Protein AF-A0A9D6V3T2-F1 (afdb_monomer_lite)

Structure (mmCIF, N/CA/C/O backbone):
data_AF-A0A9D6V3T2-F1
#
_entry.id   AF-A0A9D6V3T2-F1
#
loop_
_atom_site.group_PDB
_atom_site.id
_atom_site.type_symbol
_atom_site.label_atom_id
_atom_site.label_alt_id
_atom_site.label_comp_id
_atom_site.label_asym_id
_atom_site.label_entity_id
_atom_site.label_seq_id
_atom_site.pdbx_PDB_ins_code
_atom_site.Cartn_x
_atom_site.Cartn_y
_atom_site.Cartn_z
_atom_site.occupancy
_atom_site.B_iso_or_equiv
_atom_site.auth_seq_id
_atom_site.auth_comp_id
_atom_site.auth_asym_id
_atom_site.auth_atom_id
_atom_site.pdbx_PDB_model_num
ATOM 1 N N . MET A 1 1 ? 24.195 -4.027 -10.395 1.00 75.00 1 MET A N 1
ATOM 2 C CA . MET A 1 1 ? 23.141 -4.917 -9.856 1.00 75.00 1 MET A CA 1
ATOM 3 C C . MET A 1 1 ? 21.933 -4.788 -10.759 1.00 75.00 1 MET A C 1
ATOM 5 O O . MET A 1 1 ? 21.726 -3.697 -11.276 1.00 75.00 1 MET A O 1
ATOM 9 N N . ALA A 1 2 ? 21.197 -5.872 -10.994 1.00 89.25 2 ALA A N 1
ATOM 10 C CA . ALA A 1 2 ? 19.957 -5.789 -11.755 1.00 89.25 2 ALA A CA 1
ATOM 11 C C . ALA A 1 2 ? 18.861 -5.125 -10.904 1.00 89.25 2 ALA A C 1
ATOM 13 O O . ALA A 1 2 ? 18.826 -5.289 -9.680 1.00 89.25 2 ALA A O 1
ATOM 14 N N . GLN A 1 3 ? 18.005 -4.341 -11.542 1.00 92.44 3 GLN A N 1
ATOM 15 C CA . GLN A 1 3 ? 16.924 -3.594 -10.905 1.00 92.44 3 GLN A CA 1
ATOM 16 C C . GLN A 1 3 ? 15.672 -3.700 -11.761 1.00 92.44 3 GLN A C 1
ATOM 18 O O . GLN A 1 3 ? 15.767 -3.901 -12.966 1.00 92.44 3 GLN A O 1
ATOM 23 N N . ILE A 1 4 ? 14.513 -3.551 -11.137 1.00 94.62 4 ILE A N 1
ATOM 24 C CA . ILE A 1 4 ? 13.225 -3.562 -11.818 1.00 94.62 4 ILE A CA 1
ATOM 25 C C . ILE A 1 4 ? 12.628 -2.163 -11.696 1.00 94.62 4 ILE A C 1
ATOM 27 O O . ILE A 1 4 ? 12.493 -1.634 -10.58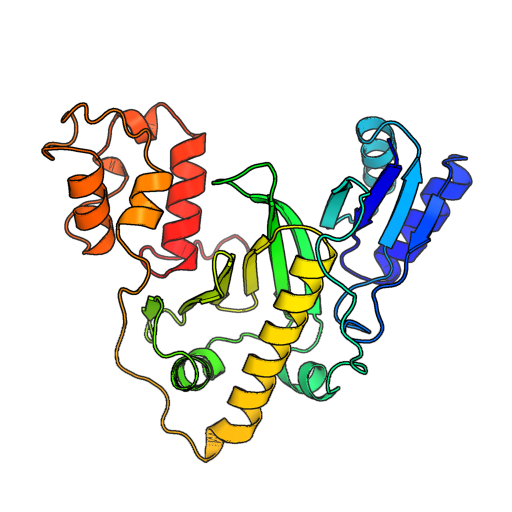9 1.00 94.62 4 ILE A O 1
ATOM 31 N N . ILE A 1 5 ? 12.285 -1.567 -12.832 1.00 95.94 5 ILE A N 1
ATOM 32 C CA . ILE A 1 5 ? 11.573 -0.294 -12.912 1.00 95.94 5 ILE A CA 1
ATOM 33 C C . ILE A 1 5 ? 10.083 -0.595 -13.003 1.00 95.94 5 ILE A C 1
ATOM 35 O O . ILE A 1 5 ? 9.650 -1.317 -13.901 1.00 95.94 5 ILE A O 1
ATOM 39 N N . ILE A 1 6 ? 9.321 -0.042 -12.064 1.00 96.81 6 ILE A N 1
ATOM 40 C CA . ILE A 1 6 ? 7.870 -0.183 -11.980 1.00 96.81 6 ILE A CA 1
ATOM 41 C C . ILE A 1 6 ? 7.229 1.086 -12.534 1.00 96.81 6 ILE A C 1
ATOM 43 O O . ILE A 1 6 ? 7.576 2.195 -12.115 1.00 96.81 6 ILE A O 1
ATOM 47 N N . PHE A 1 7 ? 6.284 0.912 -13.449 1.00 97.31 7 PHE A N 1
ATOM 48 C CA . PHE A 1 7 ? 5.564 1.993 -14.116 1.00 97.31 7 PHE A CA 1
ATOM 49 C C . PHE A 1 7 ? 4.116 2.065 -13.621 1.00 97.31 7 PHE A C 1
ATOM 51 O O . PHE A 1 7 ? 3.560 1.034 -13.228 1.00 97.31 7 PHE A O 1
ATOM 58 N N . PRO A 1 8 ? 3.495 3.257 -13.633 1.00 96.31 8 PRO A N 1
ATOM 59 C CA . PRO A 1 8 ? 2.103 3.394 -13.222 1.00 96.31 8 PRO A CA 1
ATOM 60 C C . PRO A 1 8 ? 1.163 2.721 -14.228 1.00 96.31 8 PRO A C 1
ATOM 62 O O . PRO A 1 8 ? 0.229 2.031 -13.838 1.00 96.31 8 PRO A O 1
ATOM 65 N N . ASP A 1 9 ? 1.441 2.854 -15.521 1.00 95.75 9 ASP A N 1
ATOM 66 C CA . ASP A 1 9 ? 0.589 2.349 -16.590 1.00 95.75 9 ASP A CA 1
ATOM 67 C C . ASP A 1 9 ? 1.414 1.854 -17.790 1.00 95.75 9 ASP A C 1
ATOM 69 O O . ASP A 1 9 ? 2.641 1.995 -17.847 1.00 95.75 9 ASP A O 1
ATOM 73 N N . GLN A 1 10 ? 0.723 1.248 -18.759 1.00 95.56 10 GLN A N 1
ATOM 74 C CA . GLN A 1 10 ? 1.368 0.677 -19.937 1.00 95.56 10 GLN A CA 1
ATOM 75 C C . GLN A 1 10 ? 1.973 1.749 -20.855 1.00 95.56 10 GLN A C 1
ATOM 77 O O . GLN A 1 10 ? 2.964 1.473 -21.522 1.00 95.56 10 GLN A O 1
ATOM 82 N N . ALA A 1 11 ? 1.418 2.965 -20.897 1.00 96.56 11 ALA A N 1
ATOM 83 C CA . ALA A 1 11 ? 1.952 4.040 -21.733 1.00 96.56 11 ALA A CA 1
ATOM 84 C C . ALA A 1 11 ? 3.298 4.545 -21.187 1.00 96.56 11 ALA A C 1
ATOM 86 O O . ALA A 1 11 ? 4.251 4.721 -21.949 1.00 96.56 11 ALA A O 1
ATOM 87 N N . ALA A 1 12 ? 3.404 4.698 -19.866 1.00 97.19 12 ALA A N 1
ATOM 88 C CA . ALA A 1 12 ? 4.642 5.027 -19.176 1.00 97.19 12 ALA A CA 1
ATOM 89 C C . ALA A 1 12 ? 5.702 3.930 -19.354 1.00 97.19 12 ALA A C 1
ATOM 91 O O . ALA A 1 12 ? 6.861 4.251 -19.615 1.00 97.19 12 ALA A O 1
ATOM 92 N N . PHE A 1 13 ? 5.308 2.652 -19.289 1.00 97.69 13 PHE A N 1
ATOM 93 C CA . PHE A 1 13 ? 6.191 1.528 -19.613 1.00 97.69 13 PHE A CA 1
ATOM 94 C C . PHE A 1 13 ? 6.743 1.615 -21.044 1.00 97.69 13 PHE A C 1
ATOM 96 O O . PHE A 1 13 ? 7.958 1.547 -21.220 1.00 97.69 13 PHE A O 1
ATOM 103 N N . GLN A 1 14 ? 5.881 1.794 -22.054 1.00 97.94 14 GLN A N 1
ATOM 104 C CA . GLN A 1 14 ? 6.313 1.845 -23.458 1.00 97.94 14 GLN A CA 1
ATOM 105 C C . GLN A 1 14 ? 7.285 3.005 -23.696 1.00 97.94 14 GLN A C 1
ATOM 107 O O . GLN A 1 14 ? 8.376 2.803 -24.227 1.00 97.94 14 GLN A O 1
ATOM 112 N N . SER A 1 15 ? 6.932 4.198 -23.208 1.00 97.81 15 SER A N 1
ATOM 113 C CA . SER A 1 15 ? 7.796 5.381 -23.276 1.00 97.81 15 SER A CA 1
ATOM 114 C C . SER A 1 15 ? 9.136 5.151 -22.564 1.00 97.81 15 SER A C 1
ATOM 116 O O . SER A 1 15 ? 10.202 5.460 -23.098 1.00 97.81 15 SER A O 1
ATOM 118 N N . GLY A 1 16 ? 9.110 4.524 -21.384 1.00 97.25 16 GLY A N 1
ATOM 119 C CA . GLY A 1 16 ? 10.316 4.166 -20.644 1.00 97.25 16 GLY A CA 1
ATOM 120 C C . GLY A 1 16 ? 11.216 3.189 -21.396 1.00 97.25 16 GLY A C 1
ATOM 121 O O . GLY A 1 16 ? 12.428 3.397 -21.448 1.00 97.25 16 GLY A O 1
ATOM 122 N N . LEU A 1 17 ? 10.643 2.154 -22.011 1.00 97.38 17 LEU A N 1
ATOM 123 C CA . LEU A 1 17 ? 11.395 1.178 -22.795 1.00 97.38 17 LEU A CA 1
ATOM 124 C C . LEU A 1 17 ? 12.075 1.837 -24.000 1.00 97.38 17 LEU A C 1
ATOM 126 O O . LEU A 1 17 ? 13.272 1.636 -24.206 1.00 97.38 17 LEU A O 1
ATOM 130 N N . GLU A 1 18 ? 11.348 2.666 -24.751 1.00 97.50 18 GLU A N 1
ATOM 131 C CA . GLU A 1 18 ? 11.893 3.408 -25.893 1.00 97.50 18 GLU A CA 1
ATOM 132 C C . GLU A 1 18 ? 13.073 4.302 -25.485 1.00 97.50 18 GLU A C 1
ATOM 134 O O . GLU A 1 18 ? 14.139 4.248 -26.109 1.00 97.50 18 GLU A O 1
ATOM 139 N N . VAL A 1 19 ? 12.919 5.070 -24.401 1.00 97.12 19 VAL A N 1
ATOM 140 C CA . VAL A 1 19 ? 13.969 5.956 -23.873 1.00 97.12 19 VAL A CA 1
ATOM 141 C C . VAL A 1 19 ? 15.211 5.164 -23.454 1.00 97.12 19 VAL A C 1
ATOM 143 O O . VAL A 1 19 ? 16.334 5.547 -23.793 1.00 97.12 19 VAL A O 1
ATOM 146 N N . LEU A 1 20 ? 15.040 4.043 -22.748 1.00 94.94 20 LEU A N 1
ATOM 147 C CA . LEU A 1 20 ? 16.162 3.226 -22.277 1.00 94.94 20 LEU A CA 1
ATOM 148 C C . LEU A 1 20 ? 16.917 2.561 -23.431 1.00 94.94 20 LEU A C 1
ATOM 150 O O . LEU A 1 20 ? 18.151 2.574 -23.441 1.00 94.94 20 LEU A O 1
ATOM 154 N N . LEU A 1 21 ? 16.197 2.041 -24.428 1.00 94.00 21 LEU A N 1
ATOM 155 C CA . LEU A 1 21 ? 16.802 1.453 -25.622 1.00 94.00 21 LEU A CA 1
ATOM 156 C C . LEU A 1 21 ? 17.557 2.507 -26.446 1.00 94.00 21 LEU A C 1
ATOM 158 O O . LEU A 1 21 ? 18.686 2.254 -26.875 1.00 94.00 21 LEU A O 1
ATOM 162 N N . ALA A 1 22 ? 16.996 3.711 -26.607 1.00 94.81 22 ALA A N 1
ATOM 163 C CA . ALA A 1 22 ? 17.669 4.827 -27.278 1.00 94.81 22 ALA A CA 1
ATOM 164 C C . ALA A 1 22 ? 18.951 5.263 -26.542 1.00 94.81 22 ALA A C 1
ATOM 166 O O . ALA A 1 22 ? 19.969 5.558 -27.174 1.00 94.81 22 ALA A O 1
ATOM 167 N N . ALA A 1 23 ? 18.931 5.226 -25.207 1.00 92.00 23 ALA A N 1
ATOM 168 C CA . ALA A 1 23 ? 20.090 5.474 -24.351 1.00 92.00 23 ALA A CA 1
ATOM 169 C C . ALA A 1 23 ? 21.083 4.293 -24.287 1.00 92.00 23 ALA A C 1
ATOM 171 O O . ALA A 1 23 ? 22.094 4.384 -23.588 1.00 92.00 23 ALA A O 1
ATOM 172 N N . LYS A 1 24 ? 20.831 3.198 -25.023 1.00 92.00 24 LYS A N 1
ATOM 173 C CA . LYS A 1 24 ? 21.638 1.965 -25.035 1.00 92.00 24 LYS A CA 1
ATOM 174 C C . LYS A 1 24 ? 21.778 1.315 -23.652 1.00 92.00 24 LYS A C 1
ATOM 176 O O . LYS A 1 24 ? 22.787 0.669 -23.365 1.00 92.00 24 LYS A O 1
ATOM 181 N N . VAL A 1 25 ? 20.774 1.485 -22.792 1.00 91.06 25 VAL A N 1
ATOM 182 C CA . VAL A 1 25 ? 20.670 0.769 -21.518 1.00 91.06 25 VAL A CA 1
ATOM 183 C C . VAL A 1 25 ? 20.176 -0.649 -21.803 1.00 91.06 25 VAL A C 1
ATOM 185 O O . VAL A 1 25 ? 19.235 -0.839 -22.569 1.00 91.06 25 VAL A O 1
ATOM 188 N N . SER A 1 26 ? 20.798 -1.652 -21.178 1.00 91.19 26 SER A N 1
ATOM 189 C CA . SER A 1 26 ? 20.293 -3.028 -21.221 1.00 91.19 26 SER A CA 1
ATOM 190 C C . SER A 1 26 ? 18.969 -3.089 -20.464 1.00 91.19 26 SER A C 1
ATOM 192 O O . SER A 1 26 ? 18.965 -2.952 -19.238 1.00 91.19 26 SER A O 1
ATOM 194 N N . ALA A 1 27 ? 17.873 -3.242 -21.203 1.00 93.69 27 ALA A N 1
ATOM 195 C CA . ALA A 1 27 ? 16.504 -3.165 -20.716 1.00 93.69 27 ALA A CA 1
ATOM 196 C C . ALA A 1 27 ? 15.679 -4.318 -21.300 1.00 93.69 27 ALA A C 1
ATOM 198 O O . ALA A 1 27 ? 15.580 -4.458 -22.518 1.00 93.69 27 ALA A O 1
ATOM 199 N N . GLU A 1 28 ? 15.085 -5.128 -20.429 1.00 95.12 28 GLU A N 1
ATOM 200 C CA . GLU A 1 28 ? 14.254 -6.275 -20.797 1.00 95.12 28 GLU A CA 1
ATOM 201 C C . GLU A 1 28 ? 12.865 -6.124 -20.162 1.00 95.12 28 GLU A C 1
ATOM 203 O O . GLU A 1 28 ? 12.778 -5.879 -18.954 1.00 95.12 28 GLU A O 1
ATOM 208 N N . PRO A 1 29 ? 11.770 -6.241 -20.932 1.00 96.50 29 PRO A N 1
ATOM 209 C CA . PRO A 1 29 ? 10.429 -6.273 -20.362 1.00 96.50 29 PRO A CA 1
ATOM 210 C C . PRO A 1 29 ? 10.264 -7.427 -19.365 1.00 96.50 29 PRO A C 1
ATOM 212 O O . PRO A 1 29 ? 10.708 -8.547 -19.610 1.00 96.50 29 PRO A O 1
ATOM 215 N N . LEU A 1 30 ? 9.600 -7.143 -18.250 1.00 94.19 30 LEU A N 1
ATOM 216 C CA . LEU A 1 30 ? 9.224 -8.098 -17.216 1.00 94.19 30 LEU A CA 1
ATOM 217 C C . LEU A 1 30 ? 7.720 -7.977 -16.981 1.00 94.19 30 LEU A C 1
ATOM 219 O O . LEU A 1 30 ? 7.260 -7.054 -16.302 1.00 94.19 30 LEU A O 1
ATOM 223 N N . ASP A 1 31 ? 6.958 -8.896 -17.561 1.00 93.25 31 ASP A N 1
ATOM 224 C CA . ASP A 1 31 ? 5.510 -8.917 -17.391 1.00 93.25 31 ASP A CA 1
ATOM 225 C C . ASP A 1 31 ? 5.123 -9.337 -15.965 1.00 93.25 31 ASP A C 1
ATOM 227 O O . ASP A 1 31 ? 5.798 -10.175 -15.353 1.00 93.25 31 ASP A O 1
ATOM 231 N N . PRO A 1 32 ? 4.046 -8.757 -15.402 1.00 92.38 32 PRO A N 1
ATOM 232 C CA . PRO A 1 32 ? 3.492 -9.260 -14.158 1.00 92.38 32 PRO A CA 1
ATOM 233 C C . PRO A 1 32 ? 2.973 -10.695 -14.363 1.00 92.38 32 PRO A C 1
ATOM 235 O O . PRO A 1 32 ? 2.497 -11.023 -15.450 1.00 92.38 32 PRO A O 1
ATOM 238 N N . PRO A 1 33 ? 2.995 -11.543 -13.322 1.00 92.69 33 PRO A N 1
ATOM 239 C CA . PRO A 1 33 ? 2.362 -12.855 -13.372 1.00 92.69 33 PRO A CA 1
ATOM 240 C C . PRO A 1 33 ? 0.876 -12.769 -13.748 1.00 92.69 33 PRO A C 1
ATOM 242 O O . PRO A 1 33 ? 0.211 -11.784 -13.414 1.00 92.69 33 PRO A O 1
ATOM 245 N N . ASP A 1 34 ? 0.335 -13.833 -14.347 1.00 92.81 34 ASP A N 1
ATOM 246 C CA . ASP A 1 34 ? -1.048 -13.889 -14.849 1.00 92.81 34 ASP A CA 1
ATOM 247 C C . ASP A 1 34 ? -2.092 -13.447 -13.814 1.00 92.81 34 ASP A C 1
ATOM 249 O O . ASP A 1 34 ? -3.003 -12.685 -14.143 1.00 92.81 34 ASP A O 1
ATOM 253 N N . PHE A 1 35 ? -1.928 -13.828 -12.542 1.00 94.19 35 PHE A N 1
ATOM 254 C CA . PHE A 1 35 ? -2.846 -13.448 -11.461 1.00 94.19 35 PHE A CA 1
ATOM 255 C C . PHE A 1 35 ? -2.900 -11.937 -11.168 1.00 94.19 35 PHE A C 1
ATOM 257 O O . PHE A 1 35 ? -3.808 -11.465 -10.480 1.00 94.19 35 PHE A O 1
ATOM 264 N N . CYS A 1 36 ? -1.949 -11.166 -11.696 1.00 92.94 36 CYS A N 1
ATOM 265 C CA . CYS A 1 36 ? -1.877 -9.711 -11.602 1.00 92.94 36 CYS A CA 1
ATOM 266 C C . CYS A 1 36 ? -2.144 -8.997 -12.928 1.00 92.94 36 CYS A C 1
ATOM 268 O O . CYS A 1 36 ? -1.997 -7.771 -12.993 1.00 92.94 36 CYS A O 1
ATOM 270 N N . LEU A 1 37 ? -2.562 -9.717 -13.971 1.00 91.12 37 LEU A N 1
ATOM 271 C CA . LEU A 1 37 ? -2.787 -9.132 -15.286 1.00 91.12 37 LEU A CA 1
ATOM 272 C C . LEU A 1 37 ? -3.797 -7.972 -15.220 1.00 91.12 37 LEU A C 1
ATOM 274 O O . LEU A 1 37 ? -4.955 -8.124 -14.821 1.00 91.12 37 LEU A O 1
ATOM 278 N N . GLY A 1 38 ? -3.340 -6.786 -15.627 1.00 91.56 38 GLY A N 1
ATOM 279 C CA . GLY A 1 38 ? -4.115 -5.545 -15.604 1.00 91.56 38 GLY A CA 1
ATOM 280 C C . GLY A 1 38 ? -4.139 -4.798 -14.265 1.00 91.56 38 GLY A C 1
ATOM 281 O O . GLY A 1 38 ? -4.688 -3.704 -14.233 1.00 91.56 38 GLY A O 1
ATOM 282 N N . LEU A 1 39 ? -3.555 -5.342 -13.189 1.00 94.56 39 LEU A N 1
ATOM 283 C CA . LEU A 1 39 ? -3.369 -4.633 -11.907 1.00 94.56 39 LEU A CA 1
ATOM 284 C C . LEU A 1 39 ? -2.016 -3.919 -11.823 1.00 94.56 39 LEU A C 1
ATOM 286 O O . LEU A 1 39 ? -1.843 -3.002 -11.025 1.00 94.56 39 LEU A O 1
ATOM 290 N N . SER A 1 40 ? -1.055 -4.367 -12.627 1.00 94.75 40 SER A N 1
ATOM 291 C CA . SER A 1 40 ? 0.279 -3.792 -12.758 1.00 94.75 40 SER A CA 1
ATOM 292 C C . SER A 1 40 ? 0.615 -3.678 -14.238 1.00 94.75 40 SER A C 1
ATOM 294 O O . SER A 1 40 ? 0.290 -4.579 -15.012 1.00 94.75 40 SER A O 1
ATOM 296 N N . ALA A 1 41 ? 1.285 -2.595 -14.622 1.00 95.81 41 ALA A N 1
ATOM 297 C CA . ALA A 1 41 ? 1.904 -2.492 -15.937 1.00 95.81 41 ALA A CA 1
ATOM 298 C C . ALA A 1 41 ? 3.102 -3.448 -16.050 1.00 95.81 41 ALA A C 1
ATOM 300 O O . ALA A 1 41 ? 3.657 -3.891 -15.031 1.00 95.81 41 ALA A O 1
ATOM 301 N N . THR A 1 42 ? 3.520 -3.726 -17.287 1.00 96.62 42 THR A N 1
ATOM 302 C CA . THR A 1 42 ? 4.807 -4.378 -17.552 1.00 96.62 42 THR A CA 1
ATOM 303 C C . THR A 1 42 ? 5.931 -3.550 -16.925 1.00 96.62 42 THR A C 1
ATOM 305 O O . THR A 1 42 ? 5.955 -2.320 -16.994 1.00 96.62 42 THR A O 1
ATOM 308 N N . SER A 1 43 ? 6.854 -4.234 -16.260 1.00 96.31 43 SER A N 1
ATOM 309 C CA . SER A 1 43 ? 8.037 -3.630 -15.649 1.00 96.31 43 SER A CA 1
ATOM 310 C C . SER A 1 43 ? 9.242 -3.763 -16.579 1.00 96.31 43 SER A C 1
ATOM 312 O O . SER A 1 43 ? 9.183 -4.466 -17.584 1.00 96.31 43 SER A O 1
ATOM 314 N N . ILE A 1 44 ? 10.356 -3.103 -16.261 1.00 96.69 44 ILE A N 1
ATOM 315 C CA . ILE A 1 44 ? 11.601 -3.263 -17.030 1.00 96.69 44 ILE A CA 1
ATOM 316 C C . ILE A 1 44 ? 12.719 -3.715 -16.102 1.00 96.69 44 ILE A C 1
ATOM 318 O O . ILE A 1 44 ? 13.055 -3.020 -15.141 1.00 96.69 44 ILE A O 1
ATOM 322 N N . LEU A 1 45 ? 13.318 -4.860 -16.414 1.00 95.19 45 LEU A N 1
ATOM 323 C CA . LEU A 1 45 ? 14.573 -5.308 -15.837 1.00 95.19 45 LEU A CA 1
ATOM 324 C C . LEU A 1 45 ? 15.723 -4.542 -16.496 1.00 95.19 45 LEU A C 1
ATOM 326 O O . LEU A 1 45 ? 15.900 -4.587 -17.710 1.00 95.19 45 LEU A O 1
ATOM 330 N N . VAL A 1 46 ? 16.521 -3.850 -15.690 1.00 93.88 46 VAL A N 1
ATOM 331 C CA . VAL A 1 46 ? 17.687 -3.092 -16.147 1.00 93.88 46 VAL A CA 1
ATOM 332 C C . VAL A 1 46 ? 18.950 -3.513 -15.413 1.00 93.88 46 VAL A C 1
ATOM 334 O O . VAL A 1 46 ? 18.927 -3.830 -14.221 1.00 93.88 46 VAL A O 1
ATOM 337 N N . THR A 1 47 ? 20.088 -3.452 -16.102 1.00 87.69 47 THR A N 1
ATOM 338 C CA . THR A 1 47 ? 21.413 -3.591 -15.481 1.00 87.69 47 THR A CA 1
ATOM 339 C C . THR A 1 47 ? 22.188 -2.284 -15.602 1.00 87.69 47 THR A C 1
ATOM 341 O O . THR A 1 47 ? 22.462 -1.829 -16.709 1.00 87.69 47 THR A O 1
ATOM 344 N N . GLY A 1 48 ? 22.571 -1.683 -14.474 1.00 79.31 48 GLY A N 1
ATOM 345 C CA . GLY A 1 48 ? 23.310 -0.418 -14.466 1.00 79.31 48 GLY A CA 1
ATOM 346 C C . GLY A 1 48 ? 23.255 0.293 -13.114 1.00 79.31 48 GLY A C 1
ATOM 347 O O . GLY A 1 48 ? 22.910 -0.315 -12.100 1.00 79.31 48 GLY A O 1
ATOM 348 N N . MET A 1 49 ? 23.620 1.577 -13.100 1.00 78.25 49 MET A N 1
ATOM 349 C CA . MET A 1 49 ? 23.489 2.457 -11.934 1.00 78.25 49 MET A CA 1
ATOM 350 C C . MET A 1 49 ? 22.091 3.093 -11.916 1.00 78.25 49 MET A C 1
ATOM 352 O O . MET A 1 49 ? 21.750 3.840 -12.832 1.00 78.25 49 MET A O 1
ATOM 356 N N . SER A 1 50 ? 21.297 2.859 -10.861 1.00 75.31 50 SER A N 1
ATOM 357 C CA . SER A 1 50 ? 19.915 3.378 -10.749 1.00 75.31 50 SER A CA 1
ATOM 358 C C . SER A 1 50 ? 19.801 4.882 -10.945 1.00 75.31 50 SER A C 1
ATOM 360 O O . SER A 1 50 ? 18.819 5.352 -11.509 1.00 75.31 50 SER A O 1
ATOM 362 N N . THR A 1 51 ? 20.778 5.646 -10.454 1.00 81.06 51 THR A N 1
ATOM 363 C CA . THR A 1 51 ? 20.719 7.111 -10.467 1.00 81.06 51 THR A CA 1
ATOM 364 C C . THR A 1 51 ? 20.730 7.665 -11.890 1.00 81.06 51 THR A C 1
ATOM 366 O O . THR A 1 51 ? 19.991 8.600 -12.184 1.00 81.06 51 THR A O 1
ATOM 369 N N . ASP A 1 52 ? 21.526 7.073 -12.781 1.00 85.56 52 ASP A N 1
ATOM 370 C CA . ASP A 1 52 ? 21.646 7.525 -14.171 1.00 85.56 52 ASP A CA 1
ATOM 371 C C . ASP A 1 52 ? 20.420 7.113 -14.988 1.00 85.56 52 ASP A C 1
ATOM 373 O O . ASP A 1 52 ? 19.892 7.905 -15.768 1.00 85.56 52 ASP A O 1
ATOM 377 N N . ILE A 1 53 ? 19.917 5.902 -14.742 1.00 87.75 53 ILE A N 1
ATOM 378 C CA . ILE A 1 53 ? 18.685 5.383 -15.347 1.00 87.75 53 ILE A CA 1
ATOM 379 C C . ILE A 1 53 ? 17.494 6.267 -14.964 1.00 87.75 53 ILE A C 1
ATOM 381 O O . ILE A 1 53 ? 16.756 6.718 -15.837 1.00 87.75 53 ILE A O 1
ATOM 385 N N . PHE A 1 54 ? 17.340 6.576 -13.674 1.00 86.88 54 PHE A N 1
ATOM 386 C CA . PHE A 1 54 ? 16.250 7.424 -13.196 1.00 86.88 54 PHE A CA 1
ATOM 387 C C . PHE A 1 54 ? 16.323 8.833 -13.789 1.00 86.88 54 PHE A C 1
ATOM 389 O O . PHE A 1 54 ? 15.328 9.316 -14.317 1.00 86.88 54 PHE A O 1
ATOM 396 N N . ARG A 1 55 ? 17.507 9.464 -13.782 1.00 89.62 55 ARG A N 1
ATOM 397 C CA . ARG A 1 55 ? 17.702 10.790 -14.394 1.00 89.62 55 ARG A CA 1
ATOM 398 C C . ARG A 1 55 ? 17.382 10.798 -15.885 1.00 89.62 55 ARG A C 1
ATOM 400 O O . ARG A 1 55 ? 16.857 11.788 -16.378 1.00 89.62 55 ARG A O 1
ATOM 407 N N . THR A 1 56 ? 17.704 9.714 -16.588 1.00 92.31 56 THR A N 1
ATOM 408 C CA . THR A 1 56 ? 17.415 9.574 -18.020 1.00 92.31 56 THR A CA 1
ATOM 409 C C . THR A 1 56 ? 15.911 9.501 -18.270 1.00 92.31 56 THR A C 1
ATOM 411 O O . THR A 1 56 ? 15.408 10.190 -19.148 1.00 92.31 56 THR A O 1
ATOM 414 N N . LEU A 1 57 ? 15.179 8.712 -17.483 1.00 94.31 57 LEU A N 1
ATOM 415 C CA . LEU A 1 57 ? 13.720 8.624 -17.589 1.00 94.31 57 LEU A CA 1
ATOM 416 C C . LEU A 1 57 ? 13.045 9.952 -17.214 1.00 94.31 57 LEU A C 1
ATOM 418 O O . LEU A 1 57 ? 12.192 10.447 -17.950 1.00 94.31 57 LEU A O 1
ATOM 422 N N . GLU A 1 58 ? 13.482 10.566 -16.115 1.00 92.75 58 GLU A N 1
ATOM 423 C CA . GLU A 1 58 ? 12.956 11.839 -15.620 1.00 92.75 58 GLU A CA 1
ATOM 424 C C . GLU A 1 58 ? 13.178 12.984 -16.621 1.00 92.75 58 GLU A C 1
ATOM 426 O O . GLU A 1 58 ? 12.254 13.755 -16.882 1.00 92.75 58 GLU A O 1
ATOM 431 N N . SER A 1 59 ? 14.355 13.071 -17.255 1.00 94.31 59 SER A N 1
ATOM 432 C CA . SER A 1 59 ? 14.644 14.119 -18.246 1.00 94.31 59 SER A CA 1
ATOM 433 C C . SER A 1 59 ? 13.803 14.015 -19.522 1.00 94.31 59 SER A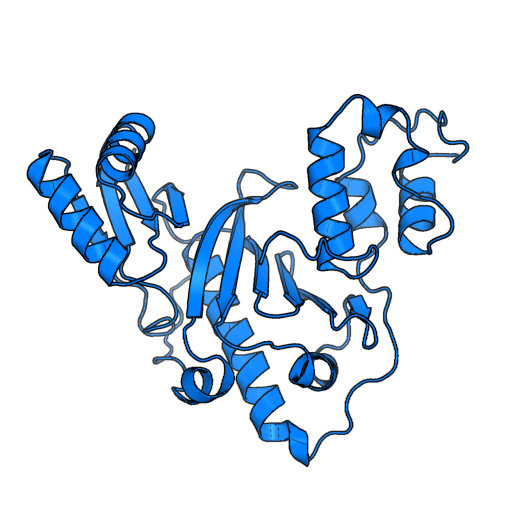 C 1
ATOM 435 O O . SER A 1 59 ? 13.673 15.006 -20.241 1.00 94.31 59 SER A O 1
ATOM 437 N N . HIS A 1 60 ? 13.212 12.847 -19.784 1.00 95.62 60 HIS A N 1
ATOM 438 C CA . HIS A 1 60 ? 12.294 12.601 -20.899 1.00 95.62 60 HIS A CA 1
ATOM 439 C C . HIS A 1 60 ? 10.819 12.627 -20.465 1.00 95.62 60 HIS A C 1
ATOM 441 O O . HIS A 1 60 ? 9.937 12.331 -21.268 1.00 95.62 60 HIS A O 1
ATOM 447 N N . GLY A 1 61 ? 10.532 12.989 -19.209 1.00 95.38 61 GLY A N 1
ATOM 448 C CA . GLY A 1 61 ? 9.168 13.068 -18.686 1.00 95.38 61 GLY A CA 1
ATOM 449 C C . GLY A 1 61 ? 8.493 11.709 -18.490 1.00 95.38 61 GLY A C 1
ATOM 450 O O . GLY A 1 61 ? 7.265 11.645 -18.422 1.00 95.38 61 GLY A O 1
ATOM 451 N N . VAL A 1 62 ? 9.262 10.619 -18.404 1.00 96.75 62 VAL A N 1
ATOM 452 C CA . VAL A 1 62 ? 8.704 9.286 -18.160 1.00 96.75 62 VAL A CA 1
ATOM 453 C C . VAL A 1 62 ? 8.317 9.156 -16.690 1.00 96.75 62 VAL A C 1
ATOM 455 O O . VAL A 1 62 ? 9.143 9.318 -15.791 1.00 96.75 62 VAL A O 1
ATOM 458 N N . SER A 1 63 ? 7.050 8.826 -16.442 1.00 95.25 63 SER A N 1
ATOM 459 C CA . SER A 1 63 ? 6.543 8.594 -15.089 1.00 95.25 63 SER A CA 1
ATOM 460 C C . SER A 1 63 ? 6.973 7.220 -14.576 1.00 95.25 63 SER A C 1
ATOM 462 O O . SER A 1 63 ? 6.781 6.213 -15.250 1.00 95.25 63 SER A O 1
ATOM 464 N N . VAL A 1 64 ? 7.533 7.170 -13.365 1.00 96.12 64 VAL A N 1
ATOM 465 C CA . VAL A 1 64 ? 8.027 5.939 -12.727 1.00 96.12 64 VAL A CA 1
ATOM 466 C C . VAL A 1 64 ? 7.448 5.831 -11.321 1.00 96.12 64 VAL A C 1
ATOM 468 O O . VAL A 1 64 ? 7.586 6.749 -10.512 1.00 96.12 64 VAL A O 1
ATOM 471 N N . SER A 1 65 ? 6.848 4.687 -11.003 1.00 96.56 65 SER A N 1
ATOM 472 C CA . SER A 1 65 ? 6.288 4.403 -9.676 1.00 96.56 65 SER A CA 1
ATOM 473 C C . SER A 1 65 ? 7.375 4.048 -8.666 1.00 96.56 65 SER A C 1
ATOM 475 O O . SER A 1 65 ? 7.278 4.371 -7.478 1.00 96.56 65 SER A O 1
ATOM 477 N N . GLY A 1 66 ? 8.440 3.392 -9.119 1.00 94.62 66 GLY A N 1
ATOM 478 C CA . GLY A 1 66 ? 9.615 3.140 -8.298 1.00 94.62 66 GLY A CA 1
ATOM 479 C C . GLY A 1 66 ? 10.630 2.228 -8.968 1.00 94.62 66 GLY A C 1
ATOM 480 O O . GLY A 1 66 ? 10.386 1.662 -10.030 1.00 94.62 66 GLY A O 1
ATOM 481 N N . ILE A 1 67 ? 11.782 2.093 -8.317 1.00 93.00 67 ILE A N 1
ATOM 482 C CA . ILE A 1 67 ? 12.849 1.181 -8.724 1.00 93.00 67 ILE A CA 1
ATOM 483 C C . ILE A 1 67 ? 13.121 0.257 -7.544 1.00 93.00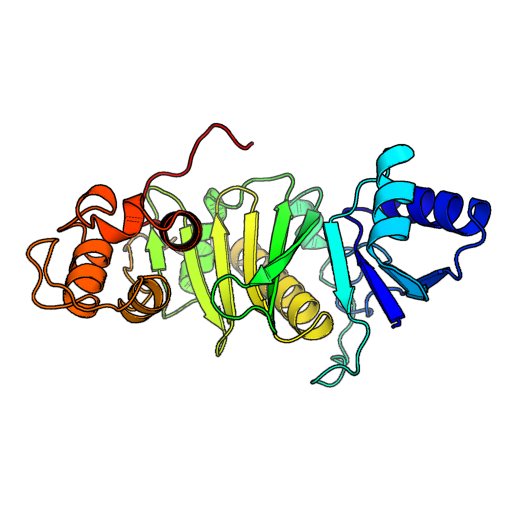 67 ILE A C 1
ATOM 485 O O . ILE A 1 67 ? 13.406 0.726 -6.439 1.00 93.00 67 ILE A O 1
ATOM 489 N N . VAL A 1 68 ? 13.034 -1.048 -7.779 1.00 92.56 68 VAL A N 1
ATOM 490 C CA . VAL A 1 68 ? 13.256 -2.076 -6.758 1.00 92.56 68 VAL A CA 1
ATOM 491 C C . VAL A 1 68 ? 14.428 -2.980 -7.146 1.00 92.56 68 VAL A C 1
ATOM 493 O O . VAL A 1 68 ? 14.709 -3.153 -8.335 1.00 92.56 68 VAL A O 1
ATOM 496 N N . PRO A 1 69 ? 15.168 -3.544 -6.175 1.00 90.19 69 PRO A N 1
ATOM 497 C CA . PRO A 1 69 ? 16.201 -4.527 -6.479 1.00 90.19 69 PRO A CA 1
ATOM 498 C C . PRO A 1 69 ? 15.592 -5.760 -7.159 1.00 90.19 69 PRO A C 1
ATOM 500 O O . PRO A 1 69 ? 14.556 -6.262 -6.725 1.00 90.19 69 PRO A O 1
ATOM 503 N N . HIS A 1 70 ? 16.258 -6.270 -8.197 1.00 88.00 70 HIS A N 1
ATOM 504 C CA . HIS A 1 70 ? 15.940 -7.585 -8.747 1.00 88.00 70 HIS A CA 1
ATOM 505 C C . HIS A 1 70 ? 16.500 -8.668 -7.816 1.00 88.00 70 HIS A C 1
ATOM 507 O O . HIS A 1 70 ? 17.667 -8.608 -7.416 1.00 88.00 70 HIS A O 1
ATOM 513 N N . GLY A 1 71 ? 15.687 -9.664 -7.479 1.00 83.06 71 GLY A N 1
ATOM 514 C CA . GLY A 1 71 ? 16.068 -10.746 -6.579 1.00 83.06 71 GLY A CA 1
ATOM 515 C C . GLY A 1 71 ? 15.146 -11.948 -6.719 1.00 83.06 71 GLY A C 1
ATOM 516 O O . GLY A 1 71 ? 14.107 -11.874 -7.369 1.00 83.06 71 GLY A O 1
ATOM 517 N N . VAL A 1 72 ? 15.544 -13.059 -6.103 1.00 83.19 72 VAL A N 1
ATOM 518 C CA . VAL A 1 72 ? 14.723 -14.273 -6.047 1.00 83.19 72 VAL A CA 1
ATOM 519 C C . VAL A 1 72 ? 13.507 -14.000 -5.168 1.00 83.19 72 VAL A C 1
ATOM 521 O O . VAL A 1 72 ? 13.658 -13.497 -4.051 1.00 83.19 72 VAL A O 1
ATOM 524 N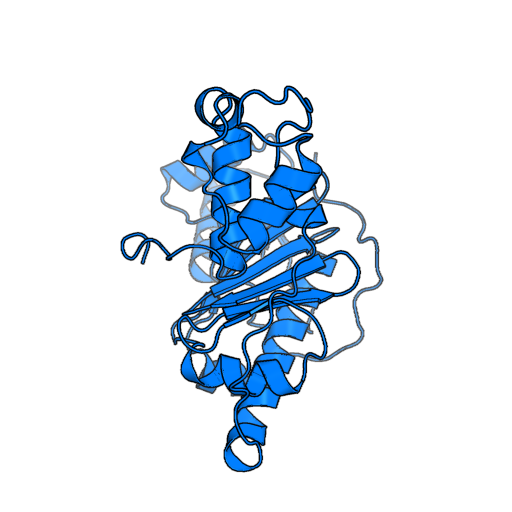 N . PHE A 1 73 ? 12.318 -14.331 -5.668 1.00 87.88 73 PHE A N 1
ATOM 525 C CA . PHE A 1 73 ? 11.098 -14.236 -4.877 1.00 87.88 73 PHE A CA 1
ATOM 526 C C . PHE A 1 73 ? 11.172 -15.165 -3.667 1.00 87.88 73 PHE A C 1
ATOM 528 O O . PHE A 1 73 ? 11.635 -16.302 -3.752 1.00 87.88 73 PHE A O 1
ATOM 535 N N . ARG A 1 74 ? 10.696 -14.684 -2.520 1.00 86.69 74 ARG A N 1
ATOM 536 C CA . ARG A 1 74 ? 10.678 -15.456 -1.268 1.00 86.69 74 ARG A CA 1
ATOM 537 C C . ARG A 1 74 ? 9.543 -16.479 -1.215 1.00 86.69 74 ARG A C 1
ATOM 539 O O . ARG A 1 74 ? 9.433 -17.211 -0.234 1.00 86.69 74 ARG A O 1
ATOM 546 N N . ARG A 1 75 ? 8.674 -16.483 -2.225 1.00 87.50 75 ARG A N 1
ATOM 547 C CA . ARG A 1 75 ? 7.483 -17.325 -2.344 1.00 87.50 75 ARG A CA 1
ATOM 548 C C . ARG A 1 75 ? 7.368 -17.825 -3.777 1.00 87.50 75 ARG A C 1
ATOM 550 O O . ARG A 1 75 ? 7.852 -17.168 -4.697 1.00 87.50 75 ARG A O 1
ATOM 557 N N . ASP A 1 76 ? 6.680 -18.944 -3.945 1.00 91.06 76 ASP A N 1
ATOM 558 C CA . ASP A 1 76 ? 6.292 -19.419 -5.267 1.00 91.06 76 ASP A CA 1
ATOM 559 C C . ASP A 1 76 ? 5.225 -18.502 -5.868 1.00 91.06 76 ASP A C 1
ATOM 561 O O . ASP A 1 76 ? 4.367 -17.966 -5.157 1.00 91.06 76 ASP A O 1
ATOM 565 N N . VAL A 1 77 ? 5.285 -18.324 -7.188 1.00 90.81 77 VAL A N 1
ATOM 566 C CA . VAL A 1 77 ? 4.248 -17.610 -7.935 1.00 90.81 77 VAL A CA 1
ATOM 567 C C . VAL A 1 77 ? 2.951 -18.418 -7.819 1.00 90.81 77 VAL A C 1
ATOM 569 O O . VAL A 1 77 ? 2.957 -19.595 -8.185 1.00 90.81 77 VAL A O 1
ATOM 572 N N . PRO A 1 78 ? 1.852 -17.835 -7.304 1.00 92.62 78 PRO A N 1
ATOM 573 C CA . PRO A 1 78 ? 0.579 -18.536 -7.218 1.00 92.62 78 PRO A CA 1
ATOM 574 C C . PRO A 1 78 ? 0.118 -19.055 -8.582 1.00 92.62 78 PRO A C 1
ATOM 576 O O . PRO A 1 78 ? 0.106 -18.306 -9.558 1.00 92.62 78 PRO A O 1
ATOM 579 N N . ASP A 1 79 ? -0.323 -20.313 -8.622 1.00 92.50 79 ASP A N 1
ATOM 580 C CA . ASP A 1 79 ? -1.015 -20.895 -9.776 1.00 92.50 79 ASP A CA 1
ATOM 581 C C . ASP A 1 79 ? -2.474 -20.416 -9.784 1.00 92.50 79 ASP A C 1
ATOM 583 O O . ASP A 1 79 ? -3.393 -21.085 -9.305 1.00 92.50 79 ASP A O 1
ATOM 587 N N . ALA A 1 80 ? -2.665 -19.169 -10.212 1.00 91.88 80 ALA A N 1
ATOM 588 C CA . ALA A 1 80 ? -3.960 -18.514 -10.284 1.00 91.88 80 ALA A CA 1
ATOM 589 C C . ALA A 1 80 ? -4.096 -17.748 -11.602 1.00 91.88 80 ALA A C 1
ATOM 591 O O . ALA A 1 80 ? -3.153 -17.121 -12.083 1.00 91.88 80 ALA A O 1
ATOM 592 N N . GLY A 1 81 ? -5.301 -17.786 -12.170 1.00 93.56 81 GLY A N 1
ATOM 593 C CA . GLY A 1 81 ? -5.645 -17.011 -13.357 1.00 93.56 81 GLY A CA 1
ATOM 594 C C . GLY A 1 81 ? -5.803 -15.512 -13.069 1.00 93.56 81 GLY A C 1
ATOM 595 O O . GLY A 1 81 ? -5.724 -15.082 -11.914 1.00 93.56 81 GLY A O 1
ATOM 596 N N . PRO A 1 82 ? -6.071 -14.712 -14.114 1.00 94.75 82 PRO A N 1
ATOM 597 C CA . PRO A 1 82 ? -6.203 -13.267 -14.000 1.00 94.75 82 PRO A CA 1
ATOM 598 C C . PRO A 1 82 ? -7.343 -12.843 -13.071 1.00 94.75 82 PRO A C 1
ATOM 600 O O . PRO A 1 82 ? -8.306 -13.589 -12.857 1.00 94.75 82 PRO A O 1
ATOM 603 N N . PRO A 1 83 ? -7.273 -11.613 -12.537 1.00 94.25 83 PRO A N 1
ATOM 604 C CA . PRO A 1 83 ? -8.293 -11.109 -11.646 1.00 94.25 83 PRO A CA 1
ATOM 605 C C . PRO A 1 83 ? -9.640 -10.938 -12.344 1.00 94.25 83 PRO A C 1
ATOM 607 O O . PRO A 1 83 ? -9.688 -10.476 -13.484 1.00 94.25 83 PRO A O 1
ATOM 610 N N . ASP A 1 84 ? -10.735 -11.240 -11.634 1.00 95.88 84 ASP A N 1
ATOM 611 C CA . ASP A 1 84 ? -12.100 -11.003 -12.125 1.00 95.88 84 ASP A CA 1
ATOM 612 C C . ASP A 1 84 ? -12.234 -9.560 -12.623 1.00 95.88 84 ASP A C 1
ATOM 614 O O . ASP A 1 84 ? -12.014 -8.604 -11.878 1.00 95.88 84 ASP A O 1
ATOM 618 N N . SER A 1 85 ? -12.599 -9.401 -13.896 1.00 95.19 85 SER A N 1
ATOM 619 C CA . SER A 1 85 ? -12.622 -8.112 -14.579 1.00 95.19 85 SER A CA 1
ATOM 620 C C . SER A 1 85 ? -13.562 -7.082 -13.959 1.00 95.19 85 SER A C 1
ATOM 622 O O . SER A 1 85 ? -13.386 -5.892 -14.234 1.00 95.19 85 SER A O 1
ATOM 624 N N . LYS A 1 86 ? -14.504 -7.502 -13.104 1.00 96.50 86 LYS A N 1
ATOM 625 C CA . LYS A 1 86 ? -15.440 -6.628 -12.388 1.00 96.50 86 LYS A CA 1
ATOM 626 C C . LYS A 1 86 ? -14.740 -5.551 -11.557 1.00 96.50 86 LYS A C 1
ATOM 628 O O . LYS A 1 86 ? -15.320 -4.487 -11.358 1.00 96.50 86 LYS A O 1
ATOM 633 N N . TRP A 1 87 ? -13.483 -5.746 -11.140 1.00 96.94 87 TRP A N 1
ATOM 634 C CA . TR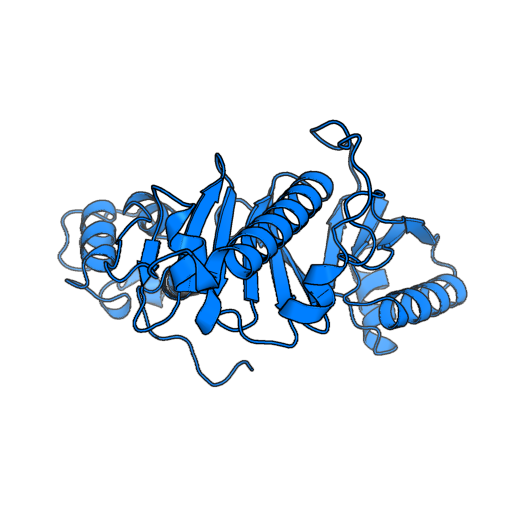P A 1 87 ? -12.734 -4.675 -10.468 1.00 96.94 87 TRP A CA 1
ATOM 635 C C . TRP A 1 87 ? -12.678 -3.383 -11.296 1.00 96.94 87 TRP A C 1
ATOM 637 O O . TRP A 1 87 ? -12.717 -2.306 -10.709 1.00 96.94 87 TRP A O 1
ATOM 647 N N . ARG A 1 88 ? -12.672 -3.465 -12.636 1.00 97.06 88 ARG A N 1
ATOM 648 C CA . ARG A 1 88 ? -12.672 -2.291 -13.531 1.00 97.06 88 ARG A CA 1
ATOM 649 C C . ARG A 1 88 ? -13.978 -1.508 -13.447 1.00 97.06 88 ARG A C 1
ATOM 651 O O . ARG A 1 88 ? -13.974 -0.284 -13.484 1.00 97.06 88 ARG A O 1
ATOM 658 N N . GLU A 1 89 ? -15.100 -2.204 -13.288 1.00 97.44 89 GLU A N 1
ATOM 659 C CA . GLU A 1 89 ? -16.403 -1.566 -13.088 1.00 97.44 89 GLU A CA 1
ATOM 660 C C . GLU A 1 89 ? -16.498 -0.888 -11.721 1.00 97.44 89 GLU A C 1
ATOM 662 O O . GLU A 1 89 ? -17.188 0.119 -11.590 1.00 97.44 89 GLU A O 1
ATOM 667 N N . ILE A 1 90 ? -15.814 -1.428 -10.708 1.00 97.94 90 ILE A N 1
ATOM 668 C CA . ILE A 1 90 ? -15.847 -0.915 -9.334 1.00 97.94 90 ILE A CA 1
ATOM 669 C C . ILE A 1 90 ? -14.898 0.279 -9.179 1.00 97.94 90 ILE A C 1
ATOM 671 O O . ILE A 1 90 ? -15.289 1.314 -8.643 1.00 97.94 90 ILE A O 1
ATOM 675 N N . LEU A 1 91 ? -13.661 0.133 -9.655 1.00 97.94 91 LEU A N 1
ATOM 676 C CA . LEU A 1 91 ? -12.551 1.049 -9.387 1.00 97.94 91 LEU A CA 1
ATOM 677 C C . LEU A 1 91 ? -12.270 2.031 -10.522 1.00 97.94 91 LEU A C 1
ATOM 679 O O . LEU A 1 91 ? -11.686 3.076 -10.251 1.00 97.94 91 LEU A O 1
ATOM 683 N N . GLY A 1 92 ? -12.702 1.727 -11.749 1.00 97.19 92 GLY A N 1
ATOM 684 C CA . GLY A 1 92 ? -12.263 2.442 -12.945 1.00 97.19 92 GLY A CA 1
ATOM 685 C C . GLY A 1 92 ? -10.799 2.140 -13.267 1.00 97.19 92 GLY A C 1
ATOM 686 O O . GLY A 1 92 ? -10.360 0.991 -13.141 1.00 97.19 92 GLY A O 1
ATOM 687 N N . GLU A 1 93 ? -10.042 3.160 -13.671 1.00 95.50 93 GLU A N 1
ATOM 688 C CA . GLU A 1 93 ? -8.583 3.049 -13.783 1.00 95.50 93 GLU A CA 1
ATOM 689 C C . GLU A 1 93 ? -7.943 2.674 -12.438 1.00 95.50 93 GLU A C 1
ATOM 691 O O . GLU A 1 93 ? -8.395 3.086 -11.371 1.00 95.50 93 GLU A O 1
ATOM 696 N N . PHE A 1 94 ? -6.874 1.882 -12.482 1.00 96.88 94 PHE A N 1
ATOM 697 C CA . PHE A 1 94 ? -6.132 1.449 -11.304 1.00 96.88 94 PHE A CA 1
ATOM 698 C C . PHE A 1 94 ? -4.653 1.334 -11.650 1.00 96.88 94 PHE A C 1
ATOM 700 O O . PHE A 1 94 ? -4.307 0.749 -12.675 1.00 96.88 94 PHE A O 1
ATOM 707 N N . HIS A 1 95 ? -3.785 1.869 -10.797 1.00 96.50 95 HIS A N 1
ATOM 708 C CA . HIS A 1 95 ? -2.344 1.792 -11.002 1.00 96.50 95 HIS A CA 1
ATOM 709 C C . HIS A 1 95 ? -1.561 1.757 -9.692 1.00 96.50 95 HIS A C 1
ATOM 711 O O . HIS A 1 95 ? -2.000 2.262 -8.654 1.00 96.50 95 HIS A O 1
ATOM 717 N N . ILE A 1 96 ? -0.344 1.217 -9.759 1.00 97.38 96 ILE A N 1
ATOM 718 C CA . ILE A 1 96 ? 0.653 1.351 -8.697 1.00 97.38 96 ILE A CA 1
ATOM 719 C C . ILE A 1 96 ? 1.254 2.753 -8.824 1.00 97.38 96 ILE A C 1
ATOM 721 O O . ILE A 1 96 ? 2.082 2.996 -9.694 1.00 97.38 96 ILE A O 1
ATOM 725 N N . ALA A 1 97 ? 0.846 3.689 -7.972 1.00 96.31 97 ALA A N 1
ATOM 726 C CA . ALA A 1 97 ? 1.333 5.068 -7.995 1.00 96.31 97 ALA A CA 1
ATOM 727 C C . ALA A 1 97 ? 2.744 5.197 -7.415 1.00 96.31 97 ALA A C 1
ATOM 729 O O . ALA A 1 97 ? 3.538 6.016 -7.876 1.00 96.31 97 ALA A O 1
ATOM 730 N N . SER A 1 98 ? 3.082 4.398 -6.398 1.00 96.12 98 SER A N 1
ATOM 731 C CA . SER A 1 98 ? 4.465 4.328 -5.935 1.00 96.12 98 SER A CA 1
ATOM 732 C C . SER A 1 98 ? 4.846 3.012 -5.271 1.00 96.12 98 SER A C 1
ATOM 734 O O . SER A 1 98 ? 4.019 2.354 -4.643 1.00 96.12 98 SER A O 1
ATOM 736 N N . ILE A 1 99 ? 6.131 2.669 -5.365 1.00 95.88 99 ILE A N 1
ATOM 737 C CA . ILE A 1 99 ? 6.768 1.589 -4.608 1.00 95.88 99 ILE A CA 1
ATOM 738 C C . ILE A 1 99 ? 8.130 2.054 -4.086 1.00 95.88 99 ILE A C 1
ATOM 740 O O . ILE A 1 99 ? 8.984 2.522 -4.839 1.00 95.88 99 ILE A O 1
ATOM 744 N N . LYS A 1 100 ? 8.315 2.000 -2.764 1.00 93.31 100 LYS A N 1
ATOM 745 C CA . LYS A 1 100 ? 9.486 2.553 -2.055 1.00 93.31 100 LYS A CA 1
ATOM 746 C C . LYS A 1 100 ? 9.835 1.686 -0.842 1.00 93.31 100 LYS A C 1
ATOM 748 O O . LYS A 1 100 ? 8.986 0.911 -0.407 1.00 93.31 100 LYS A O 1
ATOM 753 N N . PRO A 1 101 ? 11.024 1.825 -0.233 1.00 91.56 101 PRO A N 1
ATOM 754 C CA . PRO A 1 101 ? 11.301 1.209 1.063 1.00 91.56 101 PRO A CA 1
ATOM 755 C C . PRO A 1 101 ? 10.263 1.602 2.129 1.00 91.56 101 PRO A C 1
ATOM 757 O O . PRO A 1 101 ? 9.808 2.751 2.194 1.00 91.56 101 PRO A O 1
ATOM 760 N N . SER A 1 102 ? 9.872 0.648 2.972 1.00 87.69 102 SER A N 1
ATOM 761 C CA . SER A 1 102 ? 8.949 0.886 4.080 1.00 87.69 102 SER A CA 1
ATOM 762 C C . SER A 1 102 ? 9.622 1.716 5.174 1.00 87.69 102 SER A C 1
ATOM 764 O O . SER A 1 102 ? 10.807 1.559 5.455 1.00 87.69 102 SER A O 1
ATOM 766 N N . PHE A 1 103 ? 8.857 2.587 5.840 1.00 79.31 103 PHE A N 1
ATOM 767 C CA . PHE A 1 103 ? 9.401 3.449 6.895 1.00 79.31 103 PHE A CA 1
ATOM 768 C C . PHE A 1 103 ? 9.886 2.672 8.123 1.00 79.31 103 PHE A C 1
ATOM 770 O O . PHE A 1 103 ? 10.809 3.110 8.797 1.00 79.31 103 PHE A O 1
ATOM 777 N N . THR A 1 104 ? 9.243 1.548 8.445 1.00 79.56 104 THR A N 1
ATOM 778 C CA . THR A 1 104 ? 9.591 0.743 9.629 1.00 79.56 104 THR A CA 1
ATOM 779 C C . THR A 1 104 ? 10.621 -0.335 9.346 1.00 79.56 104 THR A C 1
ATOM 781 O O . THR A 1 104 ? 11.134 -0.935 10.283 1.00 79.56 104 THR A O 1
ATOM 784 N N . ASP A 1 105 ? 10.844 -0.643 8.071 1.00 85.44 105 ASP A N 1
ATOM 785 C CA . ASP A 1 105 ? 11.775 -1.672 7.630 1.00 85.44 105 ASP A CA 1
ATOM 786 C C . ASP A 1 105 ? 12.212 -1.364 6.188 1.00 85.44 105 ASP A C 1
ATOM 788 O O . ASP A 1 105 ? 11.465 -1.656 5.249 1.00 85.44 105 ASP A O 1
ATOM 792 N N . PRO A 1 106 ? 13.400 -0.771 5.982 1.00 87.31 106 PRO A N 1
ATOM 793 C CA . PRO A 1 106 ? 13.862 -0.390 4.652 1.00 87.31 106 PRO A CA 1
ATOM 794 C C . PRO A 1 106 ? 14.208 -1.594 3.761 1.00 87.31 106 PRO A C 1
ATOM 796 O O . PRO A 1 106 ? 14.436 -1.409 2.568 1.00 87.31 106 PRO A O 1
ATOM 799 N N . THR A 1 107 ? 14.239 -2.817 4.307 1.00 90.44 107 THR A N 1
ATOM 800 C CA . THR A 1 107 ? 14.436 -4.051 3.526 1.00 90.44 107 THR A CA 1
ATOM 801 C C . THR A 1 107 ? 13.145 -4.567 2.889 1.00 90.44 107 THR A C 1
ATOM 803 O O . THR A 1 107 ? 13.175 -5.535 2.131 1.00 90.44 107 THR A O 1
ATOM 806 N N . ARG A 1 108 ? 12.016 -3.919 3.193 1.00 93.62 108 ARG A N 1
ATOM 807 C CA . ARG A 1 108 ? 10.676 -4.249 2.709 1.00 93.62 108 ARG A CA 1
ATOM 808 C C . ARG A 1 108 ? 10.071 -3.074 1.961 1.00 93.62 108 ARG A C 1
ATOM 810 O O . ARG A 1 108 ? 10.488 -1.930 2.139 1.00 93.62 108 ARG A O 1
ATOM 817 N N . PHE A 1 109 ? 9.031 -3.330 1.182 1.00 94.75 109 PHE A N 1
ATOM 818 C CA . PHE A 1 109 ? 8.373 -2.307 0.382 1.00 94.75 109 PHE A CA 1
ATOM 819 C C . PHE A 1 109 ? 7.131 -1.718 1.054 1.00 94.75 109 PHE A C 1
ATOM 821 O O . PHE A 1 109 ? 6.392 -2.373 1.798 1.00 94.75 109 PHE A O 1
ATOM 828 N N . ARG A 1 110 ? 6.912 -0.438 0.765 1.00 94.56 110 ARG A N 1
ATOM 829 C CA . ARG A 1 110 ? 5.628 0.243 0.819 1.00 94.56 110 ARG A CA 1
ATOM 830 C C . ARG A 1 110 ? 5.155 0.457 -0.613 1.00 94.56 110 ARG A C 1
ATOM 832 O O . ARG A 1 110 ? 5.898 1.015 -1.418 1.00 94.56 110 ARG A O 1
ATOM 839 N N . VAL A 1 111 ? 3.928 0.045 -0.885 1.00 96.62 111 VAL A N 1
ATOM 840 C CA . VAL A 1 111 ? 3.265 0.163 -2.180 1.00 96.62 111 VAL A CA 1
ATOM 841 C C . VAL A 1 111 ? 2.006 0.991 -1.996 1.00 96.62 111 VAL A C 1
ATOM 843 O O . VAL A 1 111 ? 1.217 0.736 -1.086 1.00 96.62 111 VAL A O 1
ATOM 846 N N . GLU A 1 112 ? 1.833 1.994 -2.843 1.00 96.50 112 GLU A N 1
ATOM 847 C CA . GLU A 1 112 ? 0.653 2.849 -2.871 1.00 96.50 112 GLU A CA 1
ATOM 848 C C . GLU A 1 112 ? 0.010 2.701 -4.247 1.00 96.50 112 GLU A C 1
ATOM 850 O O . GLU A 1 112 ? 0.616 3.051 -5.259 1.00 96.50 112 GLU A O 1
ATOM 855 N N . CYS A 1 113 ? -1.202 2.160 -4.276 1.00 98.00 113 CYS A N 1
ATOM 856 C CA . CYS A 1 113 ? -2.020 2.039 -5.473 1.00 98.00 113 CYS A CA 1
ATOM 857 C C . CYS A 1 113 ? -3.150 3.066 -5.428 1.00 98.00 113 CYS A C 1
ATOM 859 O O . CYS A 1 113 ? -3.646 3.407 -4.348 1.00 98.00 113 CYS A O 1
ATOM 861 N N . VAL A 1 114 ? -3.558 3.541 -6.600 1.00 97.44 114 VAL A N 1
ATOM 862 C CA . VAL A 1 114 ? -4.605 4.550 -6.761 1.00 97.44 114 VAL A CA 1
ATOM 863 C C . VAL A 1 114 ? -5.625 4.052 -7.778 1.00 97.44 114 VAL A C 1
ATOM 865 O O . VAL A 1 114 ? -5.259 3.598 -8.859 1.00 97.44 114 VAL A O 1
ATOM 868 N N . ALA A 1 115 ? -6.896 4.137 -7.404 1.00 98.06 115 ALA A N 1
ATOM 869 C CA . ALA A 1 115 ? -8.055 3.906 -8.250 1.00 98.06 115 ALA A CA 1
ATOM 870 C C . ALA A 1 115 ? -8.609 5.233 -8.800 1.00 98.06 115 ALA A C 1
ATOM 872 O O . ALA A 1 115 ? -8.375 6.305 -8.243 1.00 98.06 115 ALA A O 1
ATOM 873 N N . GLU A 1 116 ? -9.401 5.177 -9.863 1.00 97.75 116 GLU A N 1
ATOM 874 C CA . GLU A 1 116 ? -10.150 6.325 -10.378 1.00 97.75 116 GLU A CA 1
ATOM 875 C C . GLU A 1 116 ? -11.291 6.704 -9.422 1.00 97.75 116 GLU A C 1
ATOM 877 O O . GLU A 1 116 ? -11.532 7.886 -9.160 1.00 97.75 116 GLU A O 1
ATOM 882 N N . ARG A 1 117 ? -11.974 5.693 -8.868 1.00 98.19 117 ARG A N 1
ATOM 883 C CA . ARG A 1 117 ? -13.183 5.847 -8.047 1.00 98.19 117 ARG A CA 1
ATOM 884 C C . ARG A 1 117 ? -12.916 5.623 -6.567 1.00 98.19 117 ARG A C 1
ATOM 886 O O . ARG A 1 117 ? -12.074 4.817 -6.177 1.00 98.19 117 ARG A O 1
ATOM 893 N N . SER A 1 118 ? -13.665 6.349 -5.741 1.00 97.50 118 SER A N 1
ATOM 894 C CA . SER A 1 118 ? -13.536 6.274 -4.287 1.00 97.50 118 SER A CA 1
ATOM 895 C C . SER A 1 118 ? -14.097 4.958 -3.737 1.00 97.50 118 SER A C 1
ATOM 897 O O . SER A 1 118 ? -15.194 4.527 -4.093 1.00 97.50 118 SER A O 1
ATOM 899 N N . LEU A 1 119 ? -13.338 4.350 -2.831 1.00 97.62 119 LEU A N 1
ATOM 900 C CA . LEU A 1 119 ? -13.671 3.168 -2.043 1.00 97.62 119 LEU A CA 1
ATOM 901 C C . LEU A 1 119 ? -14.525 3.502 -0.819 1.00 97.62 119 LEU A C 1
ATOM 903 O O . LEU A 1 119 ? -15.079 2.585 -0.217 1.00 97.62 119 LEU A O 1
ATOM 907 N N . ASP A 1 120 ? -14.642 4.777 -0.440 1.00 96.56 120 ASP A N 1
ATOM 908 C CA . ASP A 1 120 ? -15.317 5.212 0.790 1.00 96.56 120 ASP A CA 1
ATOM 909 C C . ASP A 1 120 ? -16.718 4.597 0.985 1.00 96.56 120 ASP A C 1
ATOM 911 O O . ASP A 1 120 ? -16.984 4.083 2.076 1.00 96.56 120 ASP A O 1
ATOM 915 N N . PRO A 1 121 ? -17.598 4.524 -0.038 1.00 96.81 121 PRO A N 1
ATOM 916 C CA . PRO A 1 121 ? -18.909 3.882 0.107 1.00 96.81 121 PRO A CA 1
ATOM 917 C C . PRO A 1 121 ? -18.837 2.371 0.370 1.00 96.81 121 PRO A C 1
ATOM 919 O O . PRO A 1 121 ? -19.778 1.785 0.907 1.00 96.81 121 PRO A O 1
ATOM 922 N N . LEU A 1 122 ? -17.739 1.728 -0.034 1.00 97.94 122 LEU A N 1
ATOM 923 C CA . LEU A 1 122 ? -17.551 0.284 0.035 1.00 97.94 122 LEU A CA 1
ATOM 924 C C . LEU A 1 122 ? -16.814 -0.164 1.303 1.00 97.94 122 LEU A C 1
ATOM 926 O O . LEU A 1 122 ? -17.045 -1.274 1.788 1.00 97.94 122 LEU A O 1
ATOM 930 N N . ILE A 1 123 ? -15.976 0.704 1.875 1.00 97.75 123 ILE A N 1
ATOM 931 C CA . ILE A 1 123 ? -15.172 0.435 3.075 1.00 97.75 123 ILE A CA 1
ATOM 932 C C . ILE A 1 123 ? -16.001 -0.146 4.242 1.00 97.75 123 ILE A C 1
ATOM 934 O O . ILE A 1 123 ? -15.573 -1.155 4.813 1.00 97.75 123 ILE A O 1
ATOM 938 N N . PRO A 1 124 ? -17.205 0.364 4.581 1.00 97.44 124 PRO A N 1
ATOM 939 C CA . PRO A 1 124 ? -18.047 -0.238 5.620 1.00 97.44 124 PRO A CA 1
ATOM 940 C C . PRO A 1 124 ? -18.478 -1.684 5.337 1.00 97.44 124 PRO A C 1
ATOM 942 O O . PRO A 1 124 ? -18.679 -2.461 6.272 1.00 97.44 124 PRO A O 1
ATOM 945 N N . PHE A 1 125 ? -18.615 -2.077 4.069 1.00 98.19 125 PHE A N 1
ATOM 946 C CA . PHE A 1 125 ? -18.915 -3.458 3.682 1.00 98.19 125 PHE A CA 1
ATOM 947 C C . PHE A 1 125 ? -17.658 -4.327 3.719 1.00 98.19 125 PHE A C 1
ATOM 949 O O . PHE A 1 125 ? -17.704 -5.434 4.253 1.00 98.19 125 PHE A O 1
ATOM 956 N N . MET A 1 126 ? -16.521 -3.806 3.247 1.00 98.12 126 MET A N 1
ATOM 957 C CA . MET A 1 126 ? -15.214 -4.472 3.355 1.00 98.12 126 MET A CA 1
ATOM 958 C C . MET A 1 126 ? -14.882 -4.796 4.817 1.00 98.12 126 MET A C 1
ATOM 960 O O . MET A 1 126 ? -14.450 -5.903 5.141 1.00 98.12 126 MET A O 1
ATOM 964 N N . ALA A 1 127 ? -15.183 -3.870 5.730 1.00 96.75 127 ALA A N 1
ATOM 965 C CA . ALA A 1 127 ? -14.966 -4.031 7.162 1.00 96.75 127 ALA A CA 1
ATOM 966 C C . ALA A 1 127 ? -15.708 -5.234 7.776 1.00 96.75 127 ALA A C 1
ATOM 968 O O . ALA A 1 127 ? -15.267 -5.727 8.814 1.00 96.75 127 ALA A O 1
ATOM 969 N N . ARG A 1 128 ? -16.777 -5.745 7.139 1.00 96.88 128 ARG A N 1
ATOM 970 C CA . ARG A 1 128 ? -17.523 -6.938 7.587 1.00 96.88 128 ARG A CA 1
ATOM 971 C C . ARG A 1 128 ? -16.770 -8.250 7.360 1.00 96.88 128 ARG A C 1
ATOM 973 O O . ARG A 1 128 ? -17.073 -9.235 8.034 1.00 96.88 128 ARG A O 1
ATOM 980 N N . PHE A 1 129 ? -15.803 -8.271 6.445 1.00 96.62 129 PHE A N 1
ATOM 981 C CA . PHE A 1 129 ? -14.973 -9.448 6.159 1.00 96.62 129 PHE A CA 1
ATOM 982 C C . PHE A 1 129 ? -13.716 -9.504 7.028 1.00 96.62 129 PHE A C 1
ATOM 984 O O . PHE A 1 129 ? -13.143 -10.572 7.228 1.00 96.62 129 PHE A O 1
ATOM 991 N N . ILE A 1 130 ? -13.320 -8.371 7.604 1.00 95.12 130 ILE A N 1
ATOM 992 C CA . ILE A 1 130 ? -12.111 -8.246 8.413 1.00 95.12 130 ILE A CA 1
ATOM 993 C C . ILE A 1 130 ? -12.501 -8.240 9.889 1.00 95.12 130 ILE A C 1
ATOM 995 O O . ILE A 1 130 ? -13.252 -7.375 10.328 1.00 95.12 130 ILE A O 1
ATOM 999 N N . ARG A 1 131 ? -11.998 -9.190 10.689 1.00 82.81 131 ARG A N 1
ATOM 1000 C CA . ARG A 1 131 ? -12.347 -9.294 12.124 1.00 82.81 131 ARG A CA 1
ATOM 1001 C C . ARG A 1 131 ? -11.508 -8.383 13.034 1.00 82.81 131 ARG A C 1
ATOM 1003 O O . ARG A 1 131 ? -12.007 -7.959 14.073 1.00 82.81 131 ARG A O 1
ATOM 1010 N N . GLY A 1 132 ? -10.276 -8.056 12.641 1.00 85.12 132 GLY A N 1
ATOM 1011 C CA . GLY A 1 132 ? -9.362 -7.154 13.359 1.00 85.12 132 GLY A CA 1
ATOM 1012 C C . GLY A 1 132 ? -9.169 -5.803 12.661 1.00 85.12 132 GLY A C 1
ATOM 1013 O O . GLY A 1 132 ? -9.938 -5.448 11.773 1.00 85.12 132 GLY A O 1
ATOM 1014 N N . GLY A 1 133 ? -8.128 -5.066 13.050 1.00 89.56 133 GLY A N 1
ATOM 1015 C CA . GLY A 1 133 ? -7.720 -3.846 12.352 1.00 89.56 133 GLY A CA 1
ATOM 1016 C C . GLY A 1 133 ? -8.498 -2.580 12.719 1.00 89.56 133 GLY A C 1
ATOM 1017 O O . GLY A 1 133 ? -9.525 -2.609 13.405 1.00 89.56 133 GLY A O 1
ATOM 1018 N N . ALA A 1 134 ? -7.937 -1.444 12.314 1.00 91.00 134 ALA A N 1
ATOM 1019 C CA . ALA A 1 134 ? -8.545 -0.137 12.458 1.00 91.00 134 ALA A CA 1
ATOM 1020 C C . ALA A 1 134 ? -9.648 0.070 11.417 1.00 91.00 134 ALA A C 1
ATOM 1022 O O . ALA A 1 134 ? -9.512 -0.297 10.250 1.00 91.00 134 ALA A O 1
ATOM 1023 N N . PHE A 1 135 ? -10.752 0.656 11.857 1.00 92.88 135 PHE A N 1
ATOM 1024 C CA . PHE A 1 135 ? -11.868 1.016 10.999 1.00 92.88 135 PHE A CA 1
ATOM 1025 C C . PHE A 1 135 ? -12.540 2.263 11.552 1.00 92.88 135 PHE A C 1
ATOM 1027 O O . PHE A 1 135 ? -12.825 2.324 12.749 1.00 92.88 135 PHE A O 1
ATOM 1034 N N . ASP A 1 136 ? -12.827 3.210 10.674 1.00 91.25 136 ASP A N 1
ATOM 1035 C CA . ASP A 1 136 ? -13.576 4.421 10.983 1.00 91.25 136 ASP A CA 1
ATOM 1036 C C . ASP A 1 136 ? -14.623 4.623 9.877 1.00 91.25 136 ASP A C 1
ATOM 1038 O O . ASP A 1 136 ? -14.231 4.748 8.717 1.00 91.25 136 ASP A O 1
ATOM 1042 N N . PRO A 1 137 ? -15.932 4.593 10.188 1.00 90.50 137 PRO A N 1
ATOM 1043 C CA . PRO A 1 137 ? -16.987 4.848 9.213 1.00 90.50 137 PRO A CA 1
ATOM 1044 C C . PRO A 1 137 ? -17.214 6.341 8.915 1.00 90.50 137 PRO A C 1
ATOM 1046 O O . PRO A 1 137 ? -17.795 6.641 7.875 1.00 90.50 137 PRO A O 1
ATOM 1049 N N . GLU A 1 138 ? -16.815 7.262 9.802 1.00 87.94 138 GLU A N 1
ATOM 1050 C CA . GLU A 1 138 ? -17.031 8.710 9.624 1.00 87.94 138 GLU A CA 1
ATOM 1051 C C . GLU A 1 138 ? -15.949 9.334 8.743 1.00 87.94 138 GLU A C 1
ATOM 1053 O O . GLU A 1 138 ? -16.250 10.149 7.869 1.00 87.94 138 GLU A O 1
ATOM 1058 N N . GLY A 1 139 ? -14.699 8.905 8.926 1.00 86.69 139 GLY A N 1
ATOM 1059 C CA . GLY A 1 139 ? -13.616 9.096 7.967 1.00 86.69 139 GLY A CA 1
ATOM 1060 C C . GLY A 1 139 ? -13.242 7.767 7.312 1.00 86.69 139 GLY A C 1
ATOM 1061 O O . GLY A 1 139 ? -12.205 7.224 7.704 1.00 86.69 139 GLY A O 1
ATOM 1062 N N . PRO A 1 140 ? -14.031 7.248 6.338 1.00 90.81 140 PRO A N 1
ATOM 1063 C CA . PRO A 1 140 ? -13.931 5.882 5.826 1.00 90.81 140 PRO A CA 1
ATOM 1064 C C . PRO A 1 140 ? -12.488 5.405 5.675 1.00 90.81 140 PRO A C 1
ATOM 1066 O O . PRO A 1 140 ? -11.735 5.847 4.802 1.00 90.81 140 PRO A O 1
ATOM 1069 N N . VAL A 1 141 ? -12.073 4.545 6.602 1.00 93.06 141 VAL A N 1
ATOM 1070 C CA . VAL A 1 141 ? -10.774 3.873 6.602 1.00 93.06 141 VAL A CA 1
ATOM 1071 C C . VAL A 1 141 ? -10.984 2.426 6.982 1.00 93.06 141 VAL A C 1
ATOM 1073 O O . VAL A 1 141 ? -11.772 2.113 7.875 1.00 93.06 141 VAL A O 1
ATOM 1076 N N . LEU A 1 142 ? -10.225 1.544 6.353 1.00 95.44 142 LEU A N 1
ATOM 1077 C CA . LEU A 1 142 ? -10.047 0.180 6.822 1.00 95.44 142 LEU A CA 1
ATOM 1078 C C . LEU A 1 142 ? -8.564 -0.139 6.748 1.00 95.44 142 LEU A C 1
ATOM 1080 O O . LEU A 1 142 ? -7.984 -0.065 5.672 1.00 95.44 142 LEU A O 1
ATOM 1084 N N . ALA A 1 143 ? -7.954 -0.490 7.873 1.00 93.75 143 ALA A N 1
ATOM 1085 C CA . ALA A 1 143 ? -6.555 -0.880 7.930 1.00 93.75 143 ALA A CA 1
ATOM 1086 C C . ALA A 1 143 ? -6.384 -2.116 8.809 1.00 93.75 143 ALA A C 1
ATOM 1088 O O . ALA A 1 143 ? -6.864 -2.144 9.937 1.00 93.75 143 ALA A O 1
ATOM 1089 N N . PHE A 1 144 ? -5.697 -3.139 8.324 1.00 93.44 144 PHE A N 1
ATOM 1090 C CA . PHE A 1 144 ? -5.484 -4.384 9.057 1.00 93.44 144 PHE A CA 1
ATOM 1091 C C . PHE A 1 144 ? -4.152 -5.019 8.675 1.00 93.44 144 PHE A C 1
ATOM 1093 O O . PHE A 1 144 ? -3.584 -4.722 7.625 1.00 93.44 144 PHE A O 1
ATOM 1100 N N . ASP A 1 145 ? -3.652 -5.884 9.549 1.00 90.88 145 ASP A N 1
ATOM 1101 C CA . ASP A 1 145 ? -2.473 -6.686 9.260 1.00 90.88 145 ASP A CA 1
ATOM 1102 C C . ASP A 1 145 ? -2.884 -7.996 8.568 1.00 90.88 145 ASP A C 1
ATOM 1104 O O . ASP A 1 145 ? -3.732 -8.732 9.072 1.00 90.88 145 ASP A O 1
ATOM 1108 N N . GLU A 1 146 ? -2.252 -8.277 7.431 1.00 92.00 146 GLU A N 1
ATOM 1109 C CA . GLU A 1 146 ? -2.206 -9.578 6.764 1.00 92.00 146 GLU A CA 1
ATOM 1110 C C . GLU A 1 146 ? -0.832 -10.204 7.080 1.00 92.00 146 GLU A C 1
ATOM 1112 O O . GLU A 1 146 ? 0.199 -9.848 6.491 1.00 92.00 146 GLU A O 1
ATOM 1117 N N . ASP A 1 147 ? -0.779 -11.104 8.062 1.00 91.00 147 ASP A N 1
ATOM 1118 C CA . ASP A 1 147 ? 0.447 -11.508 8.771 1.00 91.00 147 ASP A CA 1
ATOM 1119 C C . ASP A 1 147 ? 1.224 -10.293 9.324 1.00 91.00 147 ASP A C 1
ATOM 1121 O O . ASP A 1 147 ? 0.789 -9.638 10.267 1.00 91.00 147 ASP A O 1
ATOM 1125 N N . HIS A 1 148 ? 2.383 -9.962 8.749 1.00 89.19 148 HIS A N 1
ATOM 1126 C CA . HIS A 1 148 ? 3.179 -8.783 9.106 1.00 89.19 148 HIS A CA 1
ATOM 1127 C C . HIS A 1 148 ? 3.021 -7.622 8.122 1.00 89.19 148 HIS A C 1
ATOM 1129 O O . HIS A 1 148 ? 3.781 -6.658 8.215 1.00 89.19 148 HIS A O 1
ATOM 1135 N N . ARG A 1 149 ? 2.116 -7.699 7.145 1.00 92.69 149 ARG A N 1
ATOM 1136 C CA . ARG A 1 149 ? 1.932 -6.660 6.120 1.00 92.69 149 ARG A CA 1
ATOM 1137 C C . ARG A 1 149 ? 0.717 -5.821 6.477 1.00 92.69 149 ARG A C 1
ATOM 1139 O O . ARG A 1 149 ? -0.367 -6.357 6.640 1.00 92.69 149 ARG A O 1
ATOM 1146 N N . LEU A 1 150 ? 0.901 -4.511 6.620 1.00 91.44 150 LEU A N 1
ATOM 1147 C CA . LEU A 1 150 ? -0.223 -3.611 6.889 1.00 91.44 150 LEU A CA 1
ATOM 1148 C C . LEU A 1 150 ? -0.888 -3.277 5.554 1.00 91.44 150 LEU A C 1
ATOM 1150 O O . LEU A 1 150 ? -0.225 -2.718 4.681 1.00 91.44 150 LEU A O 1
ATOM 1154 N N . VAL A 1 151 ? -2.173 -3.589 5.418 1.00 95.25 151 VAL A N 1
ATOM 1155 C CA . VAL A 1 151 ? -3.002 -3.234 4.262 1.00 95.25 151 VAL A CA 1
ATOM 1156 C C . VAL A 1 151 ? -4.020 -2.199 4.710 1.00 95.25 151 VAL A C 1
ATOM 1158 O O . VAL A 1 151 ? -4.643 -2.344 5.760 1.00 95.25 151 VAL A O 1
ATOM 1161 N N . SER A 1 152 ? -4.169 -1.130 3.938 1.00 94.50 152 SER A N 1
ATOM 1162 C CA . SER A 1 152 ? -5.020 -0.001 4.294 1.00 94.50 152 SER A CA 1
ATOM 1163 C C . SER A 1 152 ? -5.730 0.578 3.078 1.00 94.50 152 SER A C 1
ATOM 1165 O O . SER A 1 152 ? -5.164 0.650 1.991 1.00 94.50 152 SER A O 1
ATOM 1167 N N . PHE A 1 153 ? -6.982 0.969 3.282 1.00 96.81 153 PHE A N 1
ATOM 1168 C CA . PHE A 1 153 ? -7.905 1.438 2.261 1.00 96.81 153 PHE A CA 1
ATOM 1169 C C . PHE A 1 153 ? -8.504 2.758 2.701 1.00 96.81 153 PHE A C 1
ATOM 1171 O O . PHE A 1 153 ? -8.969 2.874 3.842 1.00 96.81 153 PHE A O 1
ATOM 1178 N N . TRP A 1 154 ? -8.509 3.728 1.796 1.00 94.06 154 TRP A N 1
ATOM 1179 C CA . TRP A 1 154 ? -9.226 4.977 1.986 1.00 94.06 154 TRP A CA 1
ATOM 1180 C C . TRP A 1 154 ? -9.349 5.774 0.704 1.00 94.06 154 TRP A C 1
ATOM 1182 O O . TRP A 1 154 ? -8.403 5.804 -0.080 1.00 94.06 154 TRP A O 1
ATOM 1192 N N . ASP A 1 155 ? -10.449 6.505 0.545 1.00 94.62 155 ASP A N 1
ATOM 1193 C CA . ASP A 1 155 ? -10.741 7.269 -0.661 1.00 94.62 155 ASP A CA 1
ATOM 1194 C C . ASP A 1 155 ? -10.402 6.432 -1.908 1.00 94.62 155 ASP A C 1
ATOM 1196 O O . ASP A 1 155 ? -10.914 5.331 -2.067 1.00 94.62 155 ASP A O 1
ATOM 1200 N N . ARG A 1 156 ? -9.472 6.868 -2.754 1.00 96.81 156 ARG A N 1
ATOM 1201 C CA . ARG A 1 156 ? -9.050 6.145 -3.956 1.00 96.81 156 ARG A CA 1
ATOM 1202 C C . ARG A 1 156 ? -7.826 5.253 -3.749 1.00 96.81 156 ARG A C 1
ATOM 1204 O O . ARG A 1 156 ? -7.271 4.745 -4.716 1.00 96.81 156 ARG A O 1
ATOM 1211 N N . ARG A 1 157 ? -7.329 5.107 -2.523 1.00 96.06 157 ARG A N 1
ATOM 1212 C CA . ARG A 1 157 ? -6.018 4.518 -2.231 1.00 96.06 157 ARG A CA 1
ATOM 1213 C C . ARG A 1 157 ? -6.113 3.131 -1.618 1.00 96.06 157 ARG A C 1
ATOM 1215 O O . ARG A 1 157 ? -6.888 2.887 -0.694 1.00 96.06 157 ARG A O 1
ATOM 1222 N N . ILE A 1 158 ? -5.218 2.269 -2.091 1.00 97.62 158 ILE A N 1
ATOM 1223 C CA . ILE A 1 158 ? -4.856 1.004 -1.454 1.00 97.62 158 ILE A CA 1
ATOM 1224 C C . ILE A 1 158 ? -3.380 1.090 -1.111 1.00 97.62 158 ILE A C 1
ATOM 1226 O O . ILE A 1 158 ? -2.539 1.337 -1.973 1.00 97.62 158 ILE A O 1
ATOM 1230 N N . VAL A 1 159 ? -3.055 0.891 0.154 1.00 95.44 159 VAL A N 1
ATOM 1231 C CA . VAL A 1 159 ? -1.701 1.057 0.652 1.00 95.44 159 VAL A CA 1
ATOM 1232 C C . VAL A 1 159 ? -1.272 -0.181 1.403 1.00 95.44 159 VAL A C 1
ATOM 1234 O O . VAL A 1 159 ? -1.902 -0.595 2.375 1.00 95.44 159 VAL A O 1
ATOM 1237 N N . ILE A 1 160 ? -0.151 -0.729 0.955 1.00 95.56 160 ILE A N 1
ATOM 1238 C CA . ILE A 1 160 ? 0.473 -1.931 1.480 1.00 95.56 160 ILE A CA 1
ATOM 1239 C C . ILE A 1 160 ? 1.823 -1.540 2.067 1.00 95.56 160 ILE A C 1
ATOM 1241 O O . ILE A 1 160 ? 2.632 -0.879 1.422 1.00 95.56 160 ILE A O 1
ATOM 1245 N N . CYS A 1 161 ? 2.093 -1.955 3.295 1.00 92.50 161 CYS A N 1
ATOM 1246 C CA . CYS A 1 161 ? 3.368 -1.743 3.963 1.00 92.50 161 CYS A CA 1
ATOM 1247 C C . CYS A 1 161 ? 3.979 -3.059 4.406 1.00 92.50 161 CYS A C 1
ATOM 1249 O O . CYS A 1 161 ? 3.278 -3.943 4.893 1.00 92.50 161 CYS A O 1
ATOM 1251 N N . ARG A 1 162 ? 5.314 -3.102 4.367 1.00 93.00 162 ARG A N 1
ATOM 1252 C CA . ARG A 1 162 ? 6.128 -4.254 4.770 1.00 93.00 162 ARG A CA 1
ATOM 1253 C C . ARG A 1 162 ? 5.937 -5.468 3.847 1.00 93.00 162 ARG A C 1
ATOM 1255 O O . ARG A 1 162 ? 6.082 -6.588 4.323 1.00 93.00 162 ARG A O 1
ATOM 1262 N N . ALA A 1 163 ? 5.642 -5.241 2.564 1.00 95.56 163 ALA A N 1
ATOM 1263 C CA . ALA A 1 163 ? 5.711 -6.299 1.555 1.00 95.56 163 ALA A CA 1
ATOM 1264 C C . ALA A 1 163 ? 7.162 -6.781 1.430 1.00 95.56 163 ALA A C 1
ATOM 1266 O O . ALA A 1 163 ? 8.081 -5.959 1.387 1.00 95.56 163 ALA A O 1
ATOM 1267 N N . ASP A 1 164 ? 7.378 -8.092 1.443 1.00 95.06 164 ASP A N 1
ATOM 1268 C CA . ASP A 1 164 ? 8.726 -8.659 1.541 1.00 95.06 164 ASP A CA 1
ATOM 1269 C C . ASP A 1 164 ? 9.548 -8.509 0.254 1.00 95.06 164 ASP A C 1
ATOM 1271 O O . ASP A 1 164 ? 10.769 -8.355 0.319 1.00 95.06 164 ASP A O 1
ATOM 1275 N N . ASP A 1 165 ? 8.877 -8.556 -0.894 1.00 94.50 165 ASP A N 1
ATOM 1276 C CA . ASP A 1 165 ? 9.441 -8.369 -2.227 1.00 94.50 165 ASP A CA 1
ATOM 1277 C C . ASP A 1 165 ? 8.344 -7.941 -3.232 1.00 94.50 165 ASP A C 1
ATOM 1279 O O . ASP A 1 165 ? 7.221 -7.605 -2.841 1.00 94.50 165 ASP A O 1
ATOM 1283 N N . LEU A 1 166 ? 8.677 -7.891 -4.528 1.00 94.06 166 LEU A N 1
ATOM 1284 C CA . LEU A 1 166 ? 7.746 -7.480 -5.585 1.00 94.06 166 LEU A CA 1
ATOM 1285 C C . LEU A 1 166 ? 6.600 -8.487 -5.784 1.00 94.06 166 LEU A C 1
ATOM 1287 O O . LEU A 1 166 ? 5.468 -8.071 -6.025 1.00 94.06 166 LEU A O 1
ATOM 1291 N N . LEU A 1 167 ? 6.862 -9.790 -5.639 1.00 95.12 167 LEU A N 1
ATOM 1292 C CA . LEU A 1 167 ? 5.820 -10.808 -5.763 1.00 95.12 167 LEU A CA 1
ATOM 1293 C C . LEU A 1 167 ? 4.836 -10.724 -4.592 1.00 95.12 167 LEU A C 1
ATOM 1295 O O . LEU A 1 167 ? 3.629 -10.754 -4.807 1.00 95.12 167 LEU A O 1
ATOM 1299 N N . ASP A 1 168 ? 5.329 -10.562 -3.363 1.00 96.12 168 ASP A N 1
ATOM 1300 C CA . ASP A 1 168 ? 4.478 -10.382 -2.180 1.00 96.12 168 ASP A CA 1
ATOM 1301 C C . ASP A 1 168 ? 3.624 -9.103 -2.285 1.00 96.12 168 ASP A C 1
ATOM 1303 O O . ASP A 1 168 ? 2.447 -9.110 -1.923 1.00 96.12 168 ASP A O 1
ATOM 1307 N N . ALA A 1 169 ? 4.170 -8.027 -2.866 1.00 95.81 169 ALA A N 1
ATOM 1308 C CA . ALA A 1 169 ? 3.395 -6.833 -3.197 1.00 95.81 169 ALA A CA 1
ATOM 1309 C C . ALA A 1 169 ? 2.262 -7.127 -4.195 1.00 95.81 169 ALA A C 1
ATOM 1311 O O . ALA A 1 1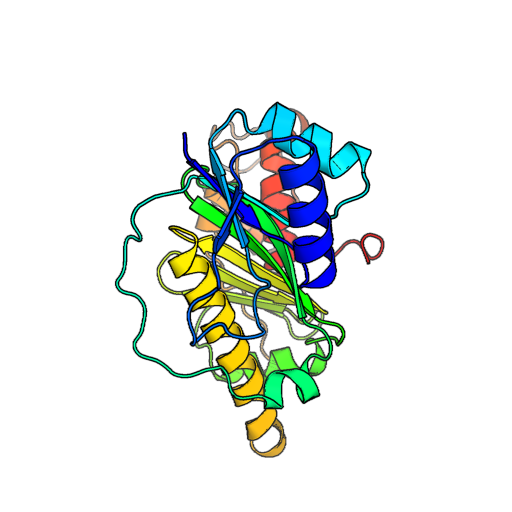69 ? 1.120 -6.741 -3.945 1.00 95.81 169 ALA A O 1
ATOM 1312 N N . TRP A 1 170 ? 2.550 -7.829 -5.292 1.00 96.38 170 TRP A N 1
ATOM 1313 C CA . TRP A 1 170 ? 1.551 -8.234 -6.284 1.00 96.38 170 TRP A CA 1
ATOM 1314 C C . TRP A 1 170 ? 0.455 -9.126 -5.692 1.00 96.38 170 TRP A C 1
ATOM 1316 O O . TRP A 1 170 ? -0.728 -8.875 -5.927 1.00 96.38 170 TRP A O 1
ATOM 1326 N N . ILE A 1 171 ? 0.824 -10.099 -4.854 1.00 96.94 171 ILE A N 1
ATOM 1327 C CA . ILE A 1 171 ? -0.126 -10.953 -4.125 1.00 96.94 171 ILE A CA 1
ATOM 1328 C C . ILE A 1 171 ? -1.065 -10.099 -3.270 1.00 96.94 171 ILE A C 1
ATOM 1330 O O . ILE A 1 171 ? -2.279 -10.258 -3.346 1.00 96.94 171 ILE A O 1
ATOM 1334 N N . LEU A 1 172 ? -0.532 -9.148 -2.500 1.00 97.69 172 LEU A N 1
ATOM 1335 C CA . LEU A 1 172 ? -1.358 -8.287 -1.654 1.00 97.69 172 LEU A CA 1
ATOM 1336 C C . LEU A 1 172 ? -2.245 -7.327 -2.454 1.00 97.69 172 LEU A C 1
ATOM 1338 O O . LEU A 1 172 ? -3.382 -7.084 -2.049 1.00 97.69 172 LEU A O 1
ATOM 1342 N N . VAL A 1 173 ? -1.764 -6.805 -3.588 1.00 97.88 173 VAL A N 1
ATOM 1343 C CA . VAL A 1 173 ? -2.595 -6.014 -4.509 1.00 97.88 173 VAL A CA 1
ATOM 1344 C C . VAL A 1 173 ? -3.750 -6.870 -5.026 1.00 97.88 173 VAL A C 1
ATOM 1346 O O . VAL A 1 173 ? -4.900 -6.437 -4.971 1.00 97.88 173 VAL A O 1
ATOM 1349 N N . ARG A 1 174 ? -3.482 -8.111 -5.449 1.00 97.31 174 ARG A N 1
ATOM 1350 C CA . ARG A 1 174 ? -4.522 -9.051 -5.881 1.00 97.31 174 ARG A CA 1
ATOM 1351 C C . ARG A 1 174 ? -5.540 -9.329 -4.771 1.00 97.31 174 ARG A C 1
ATOM 1353 O O . ARG A 1 174 ? -6.735 -9.169 -5.016 1.00 97.31 174 ARG A O 1
ATOM 1360 N N . SER A 1 175 ? -5.095 -9.672 -3.564 1.00 97.31 175 SER A N 1
ATOM 1361 C CA . SER A 1 175 ? -5.987 -9.937 -2.426 1.00 97.31 175 SER A CA 1
ATOM 1362 C C . SER A 1 175 ? -6.837 -8.717 -2.056 1.00 97.31 175 SER A C 1
ATOM 1364 O O . SER A 1 175 ? -8.015 -8.849 -1.723 1.00 97.31 175 SER A O 1
ATOM 1366 N N . ALA A 1 176 ? -6.274 -7.509 -2.153 1.00 98.25 176 ALA A N 1
ATOM 1367 C CA . ALA A 1 176 ? -7.011 -6.270 -1.929 1.00 98.25 176 ALA A CA 1
ATOM 1368 C C . ALA A 1 176 ? -8.135 -6.074 -2.963 1.00 98.25 176 ALA A C 1
ATOM 1370 O O . ALA A 1 176 ? -9.256 -5.721 -2.593 1.00 98.25 176 ALA A O 1
ATOM 1371 N N . ILE A 1 177 ? -7.860 -6.357 -4.240 1.00 98.31 177 ILE A N 1
ATOM 1372 C CA . ILE A 1 177 ? -8.863 -6.330 -5.313 1.00 98.31 177 ILE A CA 1
ATOM 1373 C C . ILE A 1 177 ? -9.967 -7.371 -5.076 1.00 98.31 177 ILE A C 1
ATOM 1375 O O . ILE A 1 177 ? -11.146 -7.066 -5.255 1.00 98.31 177 ILE A O 1
ATOM 1379 N N . GLU A 1 178 ? -9.622 -8.579 -4.634 1.00 97.88 178 GLU A N 1
ATOM 1380 C CA . GLU A 1 178 ? -10.607 -9.621 -4.314 1.00 97.88 178 GLU A CA 1
ATOM 1381 C C . GLU A 1 178 ? -11.513 -9.228 -3.139 1.00 97.88 178 GLU A C 1
ATOM 1383 O O . GLU A 1 178 ? -12.727 -9.420 -3.218 1.00 97.88 178 GLU A O 1
ATOM 1388 N N . LEU A 1 179 ? -10.963 -8.607 -2.088 1.00 98.44 179 LEU A N 1
ATOM 1389 C CA . LEU A 1 179 ? -11.754 -8.069 -0.976 1.00 98.44 179 LEU A CA 1
ATOM 1390 C C . LEU A 1 179 ? -12.739 -6.987 -1.449 1.00 98.44 179 LEU A C 1
ATOM 1392 O O . LEU A 1 179 ? -13.894 -6.968 -1.019 1.00 98.44 179 LEU A O 1
ATOM 1396 N N . ILE A 1 180 ? -12.292 -6.098 -2.340 1.00 98.62 180 ILE A N 1
ATOM 1397 C CA . ILE A 1 180 ? -13.131 -5.055 -2.944 1.00 98.62 180 ILE A CA 1
ATOM 1398 C C . ILE A 1 180 ? -14.275 -5.689 -3.742 1.00 98.62 180 ILE A C 1
ATOM 1400 O O . ILE A 1 180 ? -15.435 -5.341 -3.524 1.00 98.62 180 ILE A O 1
ATOM 1404 N N . ILE A 1 181 ? -13.979 -6.651 -4.621 1.00 98.44 181 ILE A N 1
ATOM 1405 C CA . ILE A 1 181 ? -15.008 -7.350 -5.405 1.00 98.44 181 ILE A CA 1
ATOM 1406 C C . ILE A 1 181 ? -15.995 -8.060 -4.475 1.00 98.44 181 ILE A C 1
ATOM 1408 O O . ILE A 1 181 ? -17.204 -7.885 -4.615 1.00 98.44 181 ILE A O 1
ATOM 1412 N N . GLN A 1 182 ? -15.501 -8.793 -3.476 1.00 98.06 182 GLN A N 1
ATOM 1413 C CA . GLN A 1 182 ? -16.348 -9.518 -2.532 1.00 98.06 182 GLN A CA 1
ATOM 1414 C C . GLN A 1 182 ? -17.294 -8.579 -1.768 1.00 98.06 182 GLN A C 1
ATOM 1416 O O . GLN A 1 182 ? -18.477 -8.891 -1.588 1.00 98.06 182 GLN A O 1
ATOM 1421 N N . ALA A 1 183 ? -16.790 -7.425 -1.324 1.00 98.12 183 ALA A N 1
ATOM 1422 C CA . ALA A 1 183 ? -17.607 -6.413 -0.674 1.00 98.12 183 ALA A CA 1
ATOM 1423 C C . ALA A 1 183 ? -18.645 -5.827 -1.629 1.00 98.12 183 ALA A C 1
ATOM 1425 O O . ALA A 1 183 ? -19.801 -5.664 -1.239 1.00 98.12 183 ALA A O 1
ATOM 1426 N N . TRP A 1 184 ? -18.259 -5.561 -2.878 1.00 98.25 184 TRP A N 1
ATOM 1427 C CA . TRP A 1 184 ? -19.159 -5.025 -3.889 1.00 98.25 184 TRP A CA 1
ATOM 1428 C C . TRP A 1 184 ? -20.303 -5.989 -4.170 1.00 98.25 184 TRP A C 1
ATOM 1430 O O . TRP A 1 184 ? -21.462 -5.599 -4.092 1.00 98.25 184 TRP A O 1
ATOM 1440 N N . GLU A 1 185 ? -20.013 -7.256 -4.435 1.00 97.81 185 GLU A N 1
ATOM 1441 C CA . GLU A 1 185 ? -21.033 -8.246 -4.792 1.00 97.81 185 GLU A CA 1
ATOM 1442 C C . GLU A 1 185 ? -22.020 -8.531 -3.664 1.00 97.81 185 GLU A C 1
ATOM 1444 O O . GLU A 1 185 ? -23.189 -8.819 -3.913 1.00 97.81 185 GLU A O 1
ATOM 1449 N N . ARG A 1 186 ? -21.567 -8.429 -2.414 1.00 97.62 186 ARG A N 1
ATOM 1450 C CA . ARG A 1 186 ? -22.397 -8.726 -1.245 1.00 97.62 186 ARG A CA 1
ATOM 1451 C C . ARG A 1 186 ? -23.037 -7.491 -0.617 1.00 97.62 186 ARG A C 1
ATOM 1453 O O . ARG A 1 186 ? -23.773 -7.656 0.354 1.00 97.62 186 ARG A O 1
ATOM 1460 N N . ARG A 1 187 ? -22.794 -6.284 -1.142 1.00 96.75 187 ARG A N 1
ATOM 1461 C CA . ARG A 1 187 ? -23.245 -5.019 -0.531 1.00 96.75 187 ARG A CA 1
ATOM 1462 C C . ARG A 1 187 ? -24.757 -4.960 -0.300 1.00 96.75 187 ARG A C 1
ATOM 1464 O O . ARG A 1 187 ? -25.182 -4.503 0.751 1.00 96.75 187 ARG A O 1
ATOM 1471 N N . ASP A 1 188 ? -25.557 -5.514 -1.212 1.00 96.94 188 ASP A N 1
ATOM 1472 C CA . ASP A 1 188 ? -27.025 -5.503 -1.104 1.00 96.94 188 ASP A CA 1
ATOM 1473 C C . ASP A 1 188 ? -27.556 -6.517 -0.071 1.00 96.94 188 ASP A C 1
ATOM 1475 O O . ASP A 1 188 ? -28.668 -6.385 0.434 1.00 96.94 188 ASP A O 1
ATOM 1479 N N . ALA A 1 189 ? -26.749 -7.526 0.276 1.00 97.00 189 ALA A N 1
ATOM 1480 C CA . ALA A 1 189 ? -27.081 -8.567 1.251 1.00 97.00 189 ALA A CA 1
ATOM 1481 C C . ALA A 1 189 ? -26.435 -8.340 2.630 1.00 97.00 189 ALA A C 1
ATOM 1483 O O . ALA A 1 189 ? -26.675 -9.107 3.566 1.00 97.00 189 ALA A O 1
ATOM 1484 N N . LEU A 1 190 ? -25.579 -7.325 2.768 1.00 96.50 190 LEU A N 1
ATOM 1485 C CA . LEU A 1 190 ? -24.847 -7.024 3.991 1.00 96.50 190 LEU A CA 1
ATOM 1486 C C . LEU A 1 190 ? -25.358 -5.733 4.620 1.00 96.50 190 LEU A C 1
ATOM 1488 O O . LEU A 1 190 ? -25.658 -4.756 3.950 1.00 96.50 190 LEU A O 1
ATOM 1492 N N . THR A 1 191 ? -25.392 -5.696 5.949 1.00 97.00 191 THR A N 1
ATOM 1493 C CA . THR A 1 191 ? -25.466 -4.420 6.666 1.00 97.00 191 THR A CA 1
ATOM 1494 C C . THR A 1 191 ? -24.049 -3.847 6.781 1.00 97.00 191 THR A C 1
ATOM 1496 O O . THR A 1 191 ? -23.163 -4.582 7.237 1.00 97.00 191 THR A O 1
ATOM 1499 N N . PRO A 1 192 ? -23.809 -2.578 6.395 1.00 97.19 192 PRO A N 1
ATOM 1500 C CA . PRO A 1 192 ? -22.492 -1.956 6.518 1.00 97.19 192 PRO A CA 1
ATOM 1501 C C . PRO A 1 192 ? -22.056 -1.883 7.985 1.00 97.19 192 PRO A C 1
ATOM 1503 O O . PRO A 1 192 ? -22.885 -1.679 8.878 1.00 97.19 192 PRO A O 1
ATOM 1506 N N . GLU A 1 193 ? -20.755 -2.046 8.239 1.00 96.38 193 GLU A N 1
ATOM 1507 C CA . GLU A 1 193 ? -20.185 -1.869 9.574 1.00 96.38 193 GLU A CA 1
ATOM 1508 C C . GLU A 1 193 ? -20.330 -0.412 10.022 1.00 96.38 193 GLU A C 1
ATOM 1510 O O . GLU A 1 193 ? -20.057 0.515 9.262 1.00 96.38 193 GLU A O 1
ATOM 1515 N N . LYS A 1 194 ? -20.757 -0.211 11.269 1.00 95.38 194 LYS A N 1
ATOM 1516 C CA . LYS A 1 194 ? -20.963 1.125 11.855 1.00 95.38 194 LYS A CA 1
ATOM 1517 C C . LYS A 1 194 ? -20.102 1.359 13.087 1.00 95.38 194 LYS A C 1
ATOM 1519 O O . LYS A 1 194 ? -20.005 2.484 13.563 1.00 95.38 194 LYS A O 1
ATOM 1524 N N . LYS A 1 195 ? -19.512 0.304 13.649 1.00 92.94 195 LYS A N 1
ATOM 1525 C CA . LYS A 1 195 ? -18.731 0.399 14.874 1.00 92.94 195 LYS A CA 1
ATOM 1526 C C . LYS A 1 195 ? -17.266 0.634 14.537 1.00 92.94 195 LYS A C 1
ATOM 1528 O O . LYS A 1 195 ? -16.595 -0.271 14.047 1.00 92.94 195 LYS A O 1
ATOM 1533 N N . ALA A 1 196 ? -16.767 1.821 14.873 1.00 90.94 196 ALA A N 1
ATOM 1534 C CA . ALA A 1 196 ? -15.347 2.135 14.779 1.00 90.94 196 ALA A CA 1
ATOM 1535 C C . ALA A 1 196 ? -14.486 1.157 15.604 1.00 90.94 196 ALA A C 1
ATOM 1537 O O . ALA A 1 196 ? -14.901 0.643 16.652 1.00 90.94 196 ALA A O 1
ATOM 1538 N N . ARG A 1 197 ? -13.266 0.907 15.126 1.00 89.81 197 ARG A N 1
ATOM 1539 C CA . ARG A 1 197 ? -12.273 0.025 15.746 1.00 89.81 197 ARG A CA 1
ATOM 1540 C C . ARG A 1 197 ? -10.926 0.729 15.793 1.00 89.81 197 ARG A C 1
ATOM 1542 O O . ARG A 1 197 ? -10.401 1.139 14.766 1.00 89.81 197 ARG A O 1
ATOM 1549 N N . LEU A 1 198 ? -10.330 0.788 16.977 1.00 75.00 198 LEU A N 1
ATOM 1550 C CA . LEU A 1 198 ? -8.944 1.213 17.178 1.00 75.00 198 LEU A CA 1
ATOM 1551 C C . LEU A 1 198 ? -8.060 -0.035 17.106 1.00 75.00 198 LEU A C 1
ATOM 1553 O O . LEU A 1 198 ? -7.683 -0.598 18.128 1.00 75.00 198 LEU A O 1
ATOM 1557 N N . GLY A 1 199 ? -7.860 -0.562 15.899 1.00 70.69 199 GLY A N 1
ATOM 1558 C CA . GLY A 1 199 ? -7.282 -1.896 15.714 1.00 70.69 199 GLY A CA 1
ATOM 1559 C C . GLY A 1 199 ? -5.871 -1.945 15.145 1.00 70.69 199 GLY A C 1
ATOM 1560 O O . GLY A 1 199 ? -5.413 -3.040 14.838 1.00 70.69 199 GLY A O 1
ATOM 1561 N N . ILE A 1 200 ? -5.156 -0.819 15.060 1.00 68.69 200 ILE A N 1
ATOM 1562 C CA . ILE A 1 200 ? -3.691 -0.884 15.091 1.00 68.69 200 ILE A CA 1
ATOM 1563 C C . ILE A 1 200 ? -3.235 -0.802 16.547 1.00 68.69 200 ILE A C 1
ATOM 1565 O O . ILE A 1 200 ? -3.587 0.126 17.274 1.00 68.69 200 ILE A O 1
ATOM 1569 N N . GLY A 1 201 ? -2.489 -1.801 17.013 1.00 73.56 201 GLY A N 1
ATOM 1570 C CA . GLY A 1 201 ? -1.971 -1.784 18.379 1.00 73.56 201 GLY A CA 1
ATOM 1571 C C . GLY A 1 201 ? -1.080 -0.559 18.615 1.00 73.56 201 GLY A C 1
ATOM 1572 O O . GLY A 1 201 ? -0.386 -0.100 17.705 1.00 73.56 201 GLY A O 1
ATOM 1573 N N . SER A 1 202 ? -1.019 -0.064 19.857 1.00 81.69 202 SER A N 1
ATOM 1574 C CA . SER A 1 202 ? -0.125 1.045 20.256 1.00 81.69 202 SER A CA 1
ATOM 1575 C C . SER A 1 202 ? 1.351 0.764 19.938 1.00 81.69 202 SER A C 1
ATOM 1577 O O . SER A 1 202 ? 2.167 1.684 19.858 1.00 81.69 202 SER A O 1
ATOM 1579 N N . ILE A 1 203 ? 1.689 -0.506 19.706 1.00 83.75 203 ILE A N 1
ATOM 1580 C CA . ILE A 1 203 ? 3.000 -0.960 19.263 1.00 83.75 203 ILE A CA 1
ATOM 1581 C C . ILE A 1 203 ? 3.388 -0.445 17.869 1.00 83.75 203 ILE A C 1
ATOM 1583 O O . ILE A 1 203 ? 4.555 -0.135 17.650 1.00 83.75 203 ILE A O 1
ATOM 1587 N N . GLU A 1 204 ? 2.446 -0.290 16.935 1.00 81.31 204 GLU A N 1
ATOM 1588 C CA . GLU A 1 204 ? 2.753 0.222 15.590 1.00 81.31 204 GLU A CA 1
ATOM 1589 C C . GLU A 1 204 ? 3.068 1.721 15.609 1.00 81.31 204 GLU A C 1
ATOM 1591 O O . GLU A 1 204 ? 3.956 2.180 14.887 1.00 81.31 204 GLU A O 1
ATOM 1596 N N . ILE A 1 205 ? 2.414 2.468 16.501 1.00 88.00 205 ILE A N 1
ATOM 1597 C CA . ILE A 1 205 ? 2.775 3.858 16.799 1.00 88.00 205 ILE A CA 1
ATOM 1598 C C . ILE A 1 205 ? 4.146 3.895 17.478 1.00 88.00 205 ILE A C 1
ATOM 1600 O O . ILE A 1 205 ? 5.018 4.653 17.059 1.00 88.00 205 ILE A O 1
ATOM 1604 N N . PHE A 1 206 ? 4.370 3.041 18.482 1.00 88.62 206 PHE A N 1
ATOM 1605 C CA . PHE A 1 206 ? 5.629 2.985 19.225 1.00 88.62 206 PHE A CA 1
ATOM 1606 C C . PHE A 1 206 ? 6.844 2.727 18.326 1.00 88.62 206 PHE A C 1
ATOM 1608 O O . PHE A 1 206 ? 7.842 3.429 18.458 1.00 88.62 206 PHE A O 1
ATOM 1615 N N . LYS A 1 207 ? 6.747 1.793 17.367 1.00 85.06 207 LYS A N 1
ATOM 1616 C CA . LYS A 1 207 ? 7.816 1.486 16.394 1.00 85.06 207 LYS A CA 1
ATOM 1617 C C . LYS A 1 207 ? 8.247 2.686 15.540 1.00 85.06 207 LYS A C 1
ATOM 1619 O O . LYS A 1 207 ? 9.303 2.638 14.923 1.00 85.06 207 LYS A O 1
ATOM 1624 N N . ARG A 1 208 ? 7.425 3.737 15.470 1.00 86.62 208 ARG A N 1
ATOM 1625 C CA . ARG A 1 208 ? 7.680 4.966 14.701 1.00 86.62 208 ARG A CA 1
ATOM 1626 C C . ARG A 1 208 ? 8.034 6.156 15.593 1.00 86.62 208 ARG A C 1
ATOM 1628 O O . ARG A 1 208 ? 8.232 7.257 15.090 1.00 86.62 208 ARG A O 1
ATOM 1635 N N . LEU A 1 209 ? 8.121 5.946 16.906 1.00 89.00 209 LEU A N 1
ATOM 1636 C CA . LEU A 1 209 ? 8.655 6.929 17.837 1.00 89.00 209 LEU A CA 1
ATOM 1637 C C . LEU A 1 209 ? 10.183 6.785 17.942 1.00 89.00 209 LEU A C 1
ATOM 1639 O O . LEU A 1 209 ? 10.706 5.688 17.766 1.00 89.00 209 LEU A O 1
ATOM 1643 N N . PRO A 1 210 ? 10.902 7.846 18.351 1.00 87.31 210 PRO A N 1
ATOM 1644 C CA . PRO A 1 210 ? 12.338 7.793 18.631 1.00 87.31 210 PRO A CA 1
ATOM 1645 C C . PRO A 1 210 ? 12.747 6.789 19.719 1.00 87.31 210 PRO A C 1
ATOM 1647 O O . PRO A 1 210 ? 13.937 6.563 19.908 1.00 87.31 210 PRO A O 1
ATOM 1650 N N . ALA A 1 211 ? 11.780 6.258 20.478 1.00 90.00 211 ALA A N 1
ATOM 1651 C CA . ALA A 1 211 ? 11.958 5.248 21.523 1.00 90.00 211 ALA A CA 1
ATOM 1652 C C . ALA A 1 211 ? 13.019 5.585 22.596 1.00 90.00 211 ALA A C 1
ATOM 1654 O O . ALA A 1 211 ? 13.544 4.695 23.256 1.00 90.00 211 ALA A O 1
ATOM 1655 N N . THR A 1 212 ? 13.306 6.873 22.824 1.00 91.75 212 THR A N 1
ATOM 1656 C CA . THR A 1 212 ? 14.302 7.322 23.815 1.00 91.75 212 THR A CA 1
ATOM 1657 C C . THR A 1 212 ? 13.817 7.213 25.259 1.00 91.75 212 THR A C 1
ATOM 1659 O O . THR A 1 212 ? 14.623 7.316 26.176 1.00 91.75 212 THR A O 1
ATOM 1662 N N . ASN A 1 213 ? 12.502 7.057 25.473 1.00 93.06 213 ASN A N 1
ATOM 1663 C CA . ASN A 1 213 ? 11.854 7.047 26.791 1.00 93.06 213 ASN A CA 1
ATOM 1664 C C . ASN A 1 213 ? 12.235 8.248 27.684 1.00 93.06 213 ASN A C 1
ATOM 1666 O O . ASN A 1 213 ? 12.233 8.149 28.903 1.00 93.06 213 ASN A O 1
ATOM 1670 N N . CYS A 1 214 ? 12.533 9.402 27.081 1.00 93.12 214 CYS A N 1
ATOM 1671 C CA . CYS A 1 214 ? 13.070 10.573 27.785 1.00 93.12 214 CYS A CA 1
ATOM 1672 C C . CYS A 1 214 ? 12.106 11.272 28.762 1.00 93.12 214 CYS A C 1
ATOM 1674 O O . CYS A 1 214 ? 12.537 12.136 29.517 1.00 93.12 214 CYS A O 1
ATOM 1676 N N . GLY A 1 215 ? 10.800 10.993 28.703 1.00 91.88 215 GLY A N 1
ATOM 1677 C CA . GLY A 1 215 ? 9.796 11.616 29.577 1.00 91.88 215 GLY A CA 1
ATOM 1678 C C . GLY A 1 215 ? 9.483 13.097 29.309 1.00 91.88 215 GLY A C 1
ATOM 1679 O O . GLY A 1 215 ? 8.557 13.638 29.904 1.00 91.88 215 GLY A O 1
ATOM 1680 N N . LEU A 1 216 ? 10.166 13.753 28.361 1.00 92.69 216 LEU A N 1
ATOM 1681 C CA . LEU A 1 216 ? 10.021 15.196 28.080 1.00 92.69 216 LEU A CA 1
ATOM 1682 C C . LEU A 1 216 ? 8.611 15.632 27.635 1.00 92.69 216 LEU A C 1
ATOM 1684 O O . LEU A 1 216 ? 8.303 16.818 27.632 1.00 92.69 216 LEU A O 1
ATOM 1688 N N . CYS A 1 217 ? 7.760 14.682 27.238 1.00 92.19 217 CYS A N 1
ATOM 1689 C CA . CYS A 1 217 ? 6.366 14.916 26.850 1.00 92.19 217 CYS A CA 1
ATOM 1690 C C . CYS A 1 217 ? 5.355 14.701 27.992 1.00 92.19 217 CYS A C 1
ATOM 1692 O O . CYS A 1 217 ? 4.152 14.781 27.753 1.00 92.19 217 CYS A O 1
ATOM 1694 N N . GLY A 1 218 ? 5.823 14.406 29.212 1.00 92.44 218 GLY A N 1
ATOM 1695 C CA . GLY A 1 218 ? 4.979 14.174 30.391 1.00 92.44 218 GLY A CA 1
ATOM 1696 C C . GLY A 1 218 ? 4.443 12.744 30.543 1.00 92.44 218 GLY A C 1
ATOM 1697 O O . GLY A 1 218 ? 3.706 12.478 31.486 1.00 92.44 218 GLY A O 1
ATOM 1698 N N . HIS A 1 219 ? 4.815 11.824 29.651 1.00 95.56 219 HIS A N 1
ATOM 1699 C CA . HIS A 1 219 ? 4.503 10.393 29.751 1.00 95.56 219 HIS A CA 1
ATOM 1700 C C . HIS A 1 219 ? 5.697 9.612 30.332 1.00 95.56 219 HIS A C 1
ATOM 1702 O O . HIS A 1 219 ? 6.842 9.977 30.073 1.00 95.56 219 HIS A O 1
ATOM 1708 N N . GLN A 1 220 ? 5.453 8.510 31.051 1.00 92.25 220 GLN A N 1
ATOM 1709 C CA . GLN A 1 220 ? 6.483 7.659 31.680 1.00 92.25 220 GLN A CA 1
ATOM 1710 C C . GLN A 1 220 ? 7.434 7.011 30.663 1.00 92.25 220 GLN A C 1
ATOM 1712 O O . GLN A 1 220 ? 8.560 6.651 30.990 1.00 92.25 220 GLN A O 1
ATOM 1717 N N . GLY A 1 221 ? 6.995 6.862 29.414 1.00 94.00 221 GLY A N 1
ATOM 1718 C CA . GLY A 1 221 ? 7.813 6.337 28.329 1.00 94.00 221 GLY A CA 1
ATOM 1719 C C . GLY A 1 221 ? 7.129 6.472 26.974 1.00 94.00 221 GLY A C 1
ATOM 1720 O O . GLY A 1 221 ? 5.955 6.837 26.873 1.00 94.00 221 GLY A O 1
ATOM 1721 N N . CYS A 1 222 ? 7.856 6.141 25.906 1.00 94.06 222 CYS A N 1
ATOM 1722 C CA . CYS A 1 222 ? 7.339 6.237 24.542 1.00 94.06 222 CYS A CA 1
ATOM 1723 C C . CYS A 1 222 ? 6.153 5.287 24.298 1.00 94.06 222 CYS A C 1
ATOM 1725 O O . CYS A 1 222 ? 5.289 5.609 23.490 1.00 94.06 222 CYS A O 1
ATOM 1727 N N . MET A 1 223 ? 6.069 4.153 25.005 1.00 94.62 223 MET A N 1
ATOM 1728 C CA . MET A 1 223 ? 4.922 3.235 24.909 1.00 94.62 223 MET A CA 1
ATOM 1729 C C . MET A 1 223 ? 3.643 3.821 25.528 1.00 94.62 223 MET A C 1
ATOM 1731 O O . MET A 1 223 ? 2.549 3.648 25.000 1.00 94.62 223 MET A O 1
ATOM 1735 N N . GLU A 1 224 ? 3.753 4.554 26.637 1.00 94.31 224 GLU A N 1
ATOM 1736 C CA . GLU A 1 224 ? 2.586 5.236 27.205 1.00 94.31 224 GLU A CA 1
ATOM 1737 C C . GLU A 1 224 ? 2.136 6.381 26.290 1.00 94.31 224 GLU A C 1
ATOM 1739 O O . GLU A 1 224 ? 0.942 6.530 26.025 1.00 94.31 224 GLU A O 1
ATOM 1744 N N . PHE A 1 225 ? 3.089 7.140 25.738 1.00 94.31 225 PHE A N 1
ATOM 1745 C CA . PHE A 1 225 ? 2.786 8.163 24.740 1.00 94.31 225 PHE A CA 1
ATOM 1746 C C . PHE A 1 225 ? 2.116 7.563 23.496 1.00 94.31 225 PHE A C 1
ATOM 1748 O O . PHE A 1 225 ? 1.141 8.128 23.005 1.00 94.31 225 PHE A O 1
ATOM 1755 N N . SER A 1 226 ? 2.562 6.397 23.014 1.00 92.56 226 SER A N 1
ATOM 1756 C CA . SER A 1 226 ? 1.946 5.741 21.855 1.00 92.56 226 SER A CA 1
ATOM 1757 C C . SER A 1 226 ? 0.502 5.311 22.121 1.00 92.56 226 SER A C 1
ATOM 1759 O O . SER A 1 226 ? -0.361 5.493 21.262 1.00 92.56 226 SER A O 1
ATOM 1761 N N . LEU A 1 227 ? 0.202 4.813 23.325 1.00 90.12 227 LEU A N 1
ATOM 1762 C CA . LEU A 1 227 ? -1.170 4.525 23.745 1.00 90.12 227 LEU A CA 1
ATOM 1763 C C . LEU A 1 227 ? -2.001 5.809 23.879 1.00 90.12 227 LEU A C 1
ATOM 1765 O O . LEU A 1 227 ? -3.183 5.823 23.528 1.00 90.12 227 LEU A O 1
ATOM 1769 N N . ALA A 1 228 ? -1.408 6.892 24.381 1.00 91.06 228 ALA A N 1
ATOM 1770 C CA . ALA A 1 228 ? -2.083 8.180 24.490 1.00 91.06 228 ALA A CA 1
ATOM 1771 C C . ALA A 1 228 ? -2.424 8.767 23.109 1.00 91.06 228 ALA A C 1
ATOM 1773 O O . ALA A 1 228 ? -3.528 9.279 22.943 1.00 91.06 228 ALA A O 1
ATOM 1774 N N . LEU A 1 229 ? -1.536 8.623 22.119 1.00 90.00 229 LEU A N 1
ATOM 1775 C CA . LEU A 1 229 ? -1.804 8.971 20.719 1.00 90.00 229 LEU A CA 1
ATOM 1776 C C . LEU A 1 229 ? -2.923 8.104 20.125 1.00 90.00 229 LEU A C 1
ATOM 1778 O O . LEU A 1 229 ? -3.866 8.642 19.557 1.00 90.00 229 LEU A O 1
ATOM 1782 N N . LEU A 1 230 ? -2.860 6.777 20.305 1.00 86.94 230 LEU A N 1
ATOM 1783 C CA . LEU A 1 230 ? -3.879 5.845 19.796 1.00 86.94 230 LEU A CA 1
ATOM 1784 C C . LEU A 1 230 ? -5.282 6.158 20.333 1.00 86.94 230 LEU A C 1
ATOM 1786 O O . LEU A 1 230 ? -6.272 5.992 19.635 1.00 86.94 230 LEU A O 1
ATOM 1790 N N . THR A 1 231 ? -5.363 6.581 21.595 1.00 85.06 231 THR A N 1
ATOM 1791 C CA . THR A 1 231 ? -6.630 6.858 22.291 1.00 85.06 231 THR A CA 1
ATOM 1792 C C . THR A 1 231 ? -7.075 8.318 22.188 1.00 85.06 231 THR A C 1
ATOM 1794 O O . THR A 1 231 ? -8.042 8.698 22.843 1.00 85.06 231 THR A O 1
ATOM 1797 N N . GLY A 1 232 ? -6.359 9.156 21.428 1.00 84.81 232 GLY A N 1
ATOM 1798 C CA . GLY A 1 232 ? -6.666 10.584 21.289 1.00 84.81 232 GLY A CA 1
ATOM 1799 C C . GLY A 1 232 ? -6.448 11.420 22.560 1.00 84.81 232 GLY A C 1
ATOM 1800 O O . GLY A 1 232 ? -6.862 12.573 22.620 1.00 84.81 232 GLY A O 1
ATOM 1801 N N . ARG A 1 233 ? -5.787 10.877 23.592 1.00 88.38 233 ARG A N 1
ATOM 1802 C CA . ARG A 1 233 ? -5.470 11.590 24.849 1.00 88.38 233 ARG A CA 1
ATOM 1803 C C . ARG A 1 233 ? -4.268 12.533 24.720 1.00 88.38 233 ARG A C 1
ATOM 1805 O O . ARG A 1 233 ? -4.009 13.344 25.610 1.00 88.38 233 ARG A O 1
ATOM 1812 N N . SER A 1 234 ? -3.502 12.410 23.639 1.00 91.25 234 SER A N 1
ATOM 1813 C CA . SER A 1 234 ? -2.310 13.211 23.360 1.00 91.25 234 SER A CA 1
ATOM 1814 C C . SER A 1 234 ? -2.164 13.462 21.860 1.00 91.25 234 SER A C 1
ATOM 1816 O O . SER A 1 234 ? -2.795 12.778 21.058 1.00 91.25 234 SER A O 1
ATOM 1818 N N . GLY A 1 235 ? -1.326 14.430 21.492 1.00 88.06 235 GLY A N 1
ATOM 1819 C CA . GLY A 1 235 ? -1.031 14.793 20.106 1.00 88.06 235 GLY A CA 1
ATOM 1820 C C . GLY A 1 235 ? 0.468 14.753 19.815 1.00 88.06 235 GLY A C 1
ATOM 1821 O O . GLY A 1 235 ? 1.307 14.806 20.723 1.00 88.06 235 GLY A O 1
ATOM 1822 N N . LEU A 1 236 ? 0.822 14.620 18.534 1.00 87.88 236 LEU A N 1
ATOM 1823 C CA . LEU A 1 236 ? 2.210 14.471 18.073 1.00 87.88 236 LEU A CA 1
ATOM 1824 C C . LEU A 1 236 ? 3.100 15.657 18.457 1.00 87.88 236 LEU A C 1
ATOM 1826 O O . LEU A 1 236 ? 4.291 15.501 18.725 1.00 87.88 236 LEU A O 1
ATOM 1830 N N . GLU A 1 237 ? 2.522 16.852 18.496 1.00 87.94 237 GLU A N 1
ATOM 1831 C CA . GLU A 1 237 ? 3.161 18.110 18.865 1.00 87.94 237 GLU A CA 1
ATOM 1832 C C . GLU A 1 237 ? 3.675 18.153 20.309 1.00 87.94 237 GLU A C 1
ATOM 1834 O O . GLU A 1 237 ? 4.556 18.970 20.601 1.00 87.94 237 GLU A O 1
ATOM 1839 N N . LYS A 1 238 ? 3.182 17.266 21.188 1.00 90.38 238 LYS A N 1
ATOM 1840 C CA . LYS A 1 238 ? 3.617 17.186 22.590 1.00 90.38 238 LYS A CA 1
ATOM 1841 C C . LYS A 1 238 ? 4.973 16.515 22.782 1.00 90.38 238 LYS A C 1
ATOM 1843 O O . LYS A 1 238 ? 5.551 16.657 23.853 1.00 90.38 238 LYS A O 1
ATOM 1848 N N . CYS A 1 239 ? 5.502 15.798 21.788 1.00 91.19 239 CYS A N 1
ATOM 1849 C CA . CYS A 1 239 ? 6.826 15.187 21.889 1.00 91.19 239 CYS A CA 1
ATOM 1850 C C . CYS A 1 239 ? 7.907 16.097 21.280 1.00 91.19 239 CYS A C 1
ATOM 1852 O O . CYS A 1 239 ? 7.944 16.248 20.057 1.00 91.19 239 CYS A O 1
ATOM 1854 N N . PRO A 1 240 ? 8.834 16.666 22.080 1.00 87.88 240 PRO A N 1
ATOM 1855 C CA . PRO A 1 240 ? 9.889 17.538 21.552 1.00 87.88 240 PRO A CA 1
ATOM 1856 C C . PRO A 1 240 ? 10.806 16.822 20.553 1.00 87.88 240 PRO A C 1
ATOM 1858 O O . PRO A 1 240 ? 11.135 17.366 19.505 1.00 87.88 240 PRO A O 1
ATOM 1861 N N . GLN A 1 241 ? 11.122 15.550 20.815 1.00 85.69 241 GLN A N 1
ATOM 1862 C CA . GLN A 1 241 ? 11.969 14.726 19.945 1.00 85.69 241 GLN A CA 1
ATOM 1863 C C . GLN A 1 241 ? 11.356 14.486 18.553 1.00 85.69 241 GLN A C 1
ATOM 1865 O O . GLN A 1 241 ? 12.085 14.293 17.584 1.00 85.69 241 GLN A O 1
ATOM 1870 N N . MET A 1 242 ? 10.024 14.548 18.431 1.00 83.00 242 MET A N 1
ATOM 1871 C CA . MET A 1 242 ? 9.331 14.460 17.139 1.00 83.00 242 MET A CA 1
ATOM 1872 C C . MET A 1 242 ? 9.438 15.753 16.321 1.00 83.00 242 MET A C 1
ATOM 1874 O O . MET A 1 242 ? 9.197 15.727 15.118 1.00 83.00 242 MET A O 1
ATOM 1878 N N . LYS A 1 243 ? 9.764 16.892 16.944 1.00 75.19 243 LYS A N 1
ATOM 1879 C CA . LYS A 1 243 ? 10.020 18.154 16.227 1.00 75.19 243 LYS A CA 1
ATOM 1880 C C . LYS A 1 243 ? 11.435 18.188 15.658 1.00 75.19 243 LYS A C 1
ATOM 1882 O O . LYS A 1 243 ? 11.629 18.658 14.546 1.00 75.19 243 LYS A O 1
ATOM 1887 N N . GLU A 1 244 ? 12.397 17.666 16.413 1.00 73.31 244 GLU A N 1
ATOM 1888 C CA . GLU A 1 244 ? 13.814 17.655 16.035 1.00 73.31 244 GLU A CA 1
ATOM 1889 C C . GLU A 1 244 ? 14.129 16.607 14.960 1.00 73.31 244 GLU A C 1
ATOM 1891 O O . GLU A 1 244 ? 14.958 16.851 14.087 1.00 73.31 244 GLU A O 1
ATOM 1896 N N . LYS A 1 245 ? 13.454 15.448 14.986 1.00 72.81 245 LYS A N 1
ATOM 1897 C CA . LYS A 1 245 ? 13.702 14.347 14.045 1.00 72.81 245 LYS A CA 1
ATOM 1898 C C . LYS A 1 245 ? 12.551 14.189 13.047 1.00 72.81 245 LYS A C 1
ATOM 1900 O O . LYS A 1 245 ? 11.624 13.405 13.261 1.00 72.81 245 LYS A O 1
ATOM 1905 N N . SER A 1 246 ? 12.623 14.939 11.947 1.00 71.38 246 SER A N 1
ATOM 1906 C CA . SER A 1 246 ? 11.553 15.046 10.938 1.00 71.38 246 SER A CA 1
ATOM 1907 C C . SER A 1 246 ? 11.135 13.708 10.308 1.00 71.38 246 SER A C 1
ATOM 1909 O O . SER A 1 246 ? 9.959 13.527 9.995 1.00 71.38 246 SER A O 1
ATOM 1911 N N . GLU A 1 247 ? 12.053 12.747 10.175 1.00 74.38 247 GLU A N 1
ATOM 1912 C CA . GLU A 1 247 ? 11.784 11.425 9.590 1.00 74.38 247 GLU A CA 1
ATOM 1913 C C . GLU A 1 247 ? 10.786 10.587 10.412 1.00 74.38 247 GLU A C 1
ATOM 1915 O O . GLU A 1 247 ? 9.841 10.021 9.855 1.00 74.38 247 GLU A O 1
ATOM 1920 N N . TYR A 1 248 ? 10.923 10.573 11.745 1.00 79.25 248 TYR A N 1
ATOM 1921 C CA . TYR A 1 248 ? 10.007 9.859 12.644 1.00 79.25 248 TYR A CA 1
ATOM 1922 C C . TYR A 1 248 ? 8.617 10.482 12.591 1.00 79.25 248 TYR A C 1
ATOM 1924 O O . TYR A 1 248 ? 7.605 9.781 12.576 1.00 79.25 248 TYR A O 1
ATOM 1932 N N . ARG A 1 249 ? 8.564 11.815 12.502 1.00 84.69 249 ARG A N 1
ATOM 1933 C CA . ARG A 1 249 ? 7.314 12.559 12.383 1.00 84.69 249 ARG A CA 1
ATOM 1934 C C . ARG A 1 249 ? 6.581 12.249 11.092 1.00 84.69 249 ARG A C 1
ATOM 1936 O O . ARG A 1 249 ? 5.408 11.901 11.160 1.00 84.69 249 ARG A O 1
ATOM 1943 N N . ALA A 1 250 ? 7.263 12.308 9.952 1.00 82.50 250 ALA A N 1
ATOM 1944 C CA . ALA A 1 250 ? 6.651 11.987 8.668 1.00 82.50 250 ALA A CA 1
ATOM 1945 C C . ALA A 1 250 ? 6.108 10.545 8.644 1.00 82.50 250 ALA A C 1
ATOM 1947 O O . ALA A 1 250 ? 4.969 10.322 8.235 1.00 82.50 250 ALA A O 1
ATOM 1948 N N . SER A 1 251 ? 6.888 9.583 9.149 1.00 83.50 251 SER A N 1
ATOM 1949 C CA . SER A 1 251 ? 6.485 8.174 9.254 1.00 83.50 251 SER A CA 1
ATOM 1950 C C . SER A 1 251 ? 5.256 7.973 10.147 1.00 83.50 251 SER A C 1
ATOM 1952 O O . SER A 1 251 ? 4.322 7.251 9.781 1.00 83.50 251 SER A O 1
ATOM 1954 N N . LEU A 1 252 ? 5.226 8.619 11.317 1.00 86.06 252 LEU A N 1
ATOM 1955 C CA . LEU A 1 252 ? 4.128 8.458 12.261 1.00 86.06 252 LEU A CA 1
ATOM 1956 C C . LEU A 1 252 ? 2.857 9.192 11.817 1.00 86.06 252 LEU A C 1
ATOM 1958 O O . LEU A 1 252 ? 1.777 8.612 11.882 1.00 86.06 252 LEU A O 1
ATOM 1962 N N . GLU A 1 253 ? 2.968 10.419 11.308 1.00 86.50 253 GLU A N 1
ATOM 1963 C CA . GLU A 1 253 ? 1.824 11.134 10.730 1.00 86.50 253 GLU A CA 1
ATOM 1964 C C . GLU A 1 253 ? 1.215 10.360 9.557 1.00 86.50 253 GLU A C 1
ATOM 1966 O O . GLU A 1 253 ? -0.006 10.301 9.417 1.00 86.50 253 GLU A O 1
ATOM 1971 N N . TRP A 1 254 ? 2.053 9.741 8.723 1.00 83.88 254 TRP A N 1
ATOM 1972 C CA . TRP A 1 254 ? 1.589 8.873 7.648 1.00 83.88 254 TRP A CA 1
ATOM 1973 C C . TRP A 1 254 ? 0.777 7.689 8.191 1.00 83.88 254 TRP A C 1
ATOM 1975 O O . TRP A 1 254 ? -0.344 7.473 7.732 1.00 83.88 254 TRP A O 1
ATOM 1985 N N . LEU A 1 255 ? 1.281 6.975 9.212 1.00 84.88 255 LEU A N 1
ATOM 1986 C CA . LEU A 1 255 ? 0.556 5.852 9.824 1.00 84.88 255 LEU A CA 1
ATOM 1987 C C . LEU A 1 255 ? -0.775 6.326 10.405 1.00 84.88 255 LEU A C 1
ATOM 1989 O O . LEU A 1 255 ? -1.808 5.713 10.159 1.00 84.88 255 LEU A O 1
ATOM 1993 N N . MET A 1 256 ? -0.749 7.417 11.171 1.00 85.19 256 MET A N 1
ATOM 1994 C CA . MET A 1 256 ? -1.941 7.947 11.823 1.00 85.19 256 MET A CA 1
ATOM 1995 C C . MET A 1 256 ? -3.014 8.337 10.801 1.00 85.19 256 MET A C 1
ATOM 1997 O O . MET A 1 256 ? -4.186 8.078 11.047 1.00 85.19 256 MET A O 1
ATOM 2001 N N . ARG A 1 257 ? -2.643 8.868 9.628 1.00 82.69 257 ARG A N 1
ATOM 2002 C CA . ARG A 1 257 ? -3.595 9.096 8.523 1.00 82.69 257 ARG A CA 1
ATOM 2003 C C . ARG A 1 257 ? -4.102 7.786 7.913 1.00 82.69 257 ARG A C 1
ATOM 2005 O O . ARG A 1 257 ? -5.303 7.651 7.691 1.00 82.69 257 ARG A O 1
ATOM 2012 N N . ALA A 1 258 ? -3.206 6.827 7.667 1.00 77.69 258 ALA A N 1
ATOM 2013 C CA . ALA A 1 258 ? -3.533 5.532 7.060 1.00 77.69 258 ALA A CA 1
ATOM 2014 C C . ALA A 1 258 ? -4.478 4.675 7.923 1.00 77.69 258 ALA A C 1
ATOM 2016 O O . ALA A 1 258 ? -5.141 3.781 7.408 1.00 77.69 258 ALA A O 1
ATOM 2017 N N . VAL A 1 259 ? -4.552 4.953 9.228 1.00 80.19 259 VAL A N 1
ATOM 2018 C CA . VAL A 1 259 ? -5.369 4.201 10.195 1.00 80.19 259 VAL A CA 1
ATOM 2019 C C . VAL A 1 259 ? -6.488 5.030 10.836 1.00 80.19 259 VAL A C 1
ATOM 2021 O O . VAL A 1 259 ? -7.126 4.558 11.772 1.00 80.19 259 VAL A O 1
ATOM 2024 N N . GLY A 1 260 ? -6.723 6.257 10.351 1.00 75.75 260 GLY A N 1
ATOM 2025 C CA . GLY A 1 260 ? -7.840 7.108 10.787 1.00 75.75 260 GLY A CA 1
ATOM 2026 C C . GLY A 1 260 ? -7.668 7.797 12.148 1.00 75.75 260 GLY A C 1
ATOM 2027 O O . GLY A 1 260 ? -8.651 8.180 12.763 1.00 75.75 260 GLY A O 1
ATOM 2028 N N . LEU A 1 261 ? -6.439 7.965 12.649 1.00 80.25 261 LEU A N 1
ATOM 2029 C CA . LEU A 1 261 ? -6.169 8.654 13.923 1.00 80.25 261 LEU A CA 1
ATOM 2030 C C . LEU A 1 261 ? -6.035 10.176 13.797 1.00 80.25 261 LEU A C 1
ATOM 2032 O O . LEU A 1 261 ? -6.165 10.876 14.798 1.00 80.25 261 LEU A O 1
ATOM 2036 N N . ILE A 1 262 ? -5.736 10.693 12.603 1.00 79.50 262 ILE A N 1
ATOM 2037 C CA . ILE A 1 262 ? -5.725 12.135 12.320 1.00 79.50 262 ILE A CA 1
ATOM 2038 C C . ILE A 1 262 ? -6.382 12.424 10.965 1.00 79.50 262 ILE A C 1
ATOM 2040 O O . ILE A 1 262 ? -6.341 11.559 10.082 1.00 79.50 262 ILE A O 1
ATOM 2044 N N . PRO A 1 263 ? -6.935 13.639 10.767 1.00 71.19 263 PRO A N 1
ATOM 2045 C CA . PRO A 1 263 ? -7.494 14.048 9.486 1.00 71.19 263 PRO A CA 1
ATOM 2046 C C . PRO A 1 263 ? -6.481 13.924 8.345 1.00 71.19 263 PRO A C 1
ATOM 2048 O O . PRO A 1 263 ? -5.277 14.151 8.504 1.00 71.19 263 PRO A O 1
ATOM 2051 N N . ARG A 1 264 ? -6.984 13.573 7.165 1.00 68.81 264 ARG A N 1
ATOM 2052 C CA . ARG A 1 264 ? -6.185 13.500 5.939 1.00 68.81 264 ARG A CA 1
ATOM 2053 C C . ARG A 1 264 ? -6.050 14.908 5.357 1.00 68.81 264 ARG A C 1
ATOM 2055 O O . ARG A 1 264 ? -7.012 15.667 5.375 1.00 68.81 264 ARG A O 1
ATOM 2062 N N . ASP A 1 265 ? -4.874 15.254 4.832 1.00 60.25 265 ASP A N 1
ATOM 2063 C CA . ASP A 1 265 ? -4.711 16.514 4.099 1.00 60.25 265 ASP A CA 1
ATOM 2064 C C . ASP A 1 265 ? -5.522 16.445 2.801 1.00 60.25 265 ASP A C 1
ATOM 2066 O O . ASP A 1 265 ? -5.234 15.628 1.926 1.00 60.25 265 ASP A O 1
ATOM 2070 N N . SER A 1 266 ? -6.506 17.330 2.659 1.00 43.28 266 SER A N 1
ATOM 2071 C CA . SER A 1 266 ? -7.362 17.481 1.473 1.00 43.28 266 SER A CA 1
ATOM 2072 C C . SER A 1 266 ? -6.627 18.024 0.233 1.00 43.28 266 SER A C 1
ATOM 2074 O O . SER A 1 266 ? -7.254 18.306 -0.781 1.00 43.28 266 SER A O 1
ATOM 2076 N N . SER A 1 267 ? -5.304 18.206 0.309 1.00 34.41 267 SER A N 1
ATOM 2077 C CA . SER A 1 267 ? -4.482 18.964 -0.645 1.00 34.41 267 SER A CA 1
ATOM 2078 C C . SER A 1 267 ? -3.468 18.127 -1.436 1.00 34.41 267 SER A C 1
ATOM 2080 O O . SER A 1 267 ? -2.644 18.686 -2.155 1.00 34.41 267 SER A O 1
ATOM 2082 N N . ARG A 1 268 ? -3.512 16.792 -1.335 1.00 35.66 268 ARG A N 1
ATOM 2083 C CA . ARG A 1 268 ? -2.715 15.880 -2.183 1.00 35.66 268 ARG A CA 1
ATOM 2084 C C . ARG A 1 268 ? -3.613 14.906 -2.950 1.00 35.66 268 ARG A C 1
ATOM 2086 O O . ARG A 1 268 ? -3.386 13.693 -2.886 1.00 35.66 268 ARG A O 1
ATOM 2093 N N . CYS A 1 269 ? -4.664 15.454 -3.561 1.00 31.50 269 CYS A N 1
ATOM 2094 C CA . CYS A 1 269 ? -5.479 14.796 -4.584 1.00 31.50 269 CYS A CA 1
ATOM 2095 C C . CYS A 1 269 ? -4.752 14.767 -5.924 1.00 31.50 269 CYS A C 1
ATOM 2097 O O . CYS A 1 269 ? -3.992 15.725 -6.188 1.00 31.50 269 CYS A O 1
#

Radius of gyration: 19.86 Å; chains: 1; bounding box: 51×40×59 Å

InterPro domains:
  IPR007202 4Fe-4S domain [PF04060] (209-240)
  IPR007202 4Fe-4S domain [PS51656] (193-257)
  IPR051069 Acetyl-CoA decarbonylase/synthase complex subunit [PTHR36214] (171-256)

Secondary structure (DSSP, 8-state):
-EEEEE-SSHHHHHHHHHHHHHTT--EEEEPPPGGGBTTBPPEEEEES-HHHHHHHHHHTT---SEEEE----SSPPP---PPPTTHHHHHSSEEEEEEEE-SS-TTSEEEEEEESS--TTTHHHHTTT-SSSEEETTTTEEEEEETTEEEEEETTEEEEEEE-SHHHHHHHHHHHHHHHHHHHHHGGGSPPP-S-B--S-HHHHHTTS------TTSSSSHHHHHHHHHTTSS-GGG-HHHHH-HHHHHHHHHHHHHTTSSPPPTT--

pLDDT: mean 90.6, std 9.52, range [31.5, 98.62]

Sequence (269 aa):
MAQIIIFPDQAAFQSGLEVLLAAKVSAEPLDPPDFCLGLSATSILVTGMSTDIFRTLESHGVSVSGIVPHGVFRRDVPDAGPPDSKWREILGEFHIASIKPSFTDPTRFRVECVAERSLDPLIPFMARFIRGGAFDPEGPVLAFDEDHRLVSFWDRRIVICRADDLLDAWILVRSAIELIIQAWERRDALTPEKKARLGIGSIEIFKRLPATNCGLCGHQGCMEFSLALLTGRSGLEKCPQMKEKSEYRASLEWLMRAVGLIPRDSSRC

Foldseek 3Di:
DKKKWFAFAQVLVVLLVVQCVVVVWPKDWADDPQQLVLQGYIIIITDDDPVVSVVSCVVSVRQTQDMGDDDDDPDDQDPDHYADPCLCVQFPHKTFNHWAQFLLGSLFIKIKMFTPFFCLVLLLLLVVVDPFAWADNVQGKGWDDPPPWIWIGGTGITIIGRQNGPSSVSVVSSVVSVSSVVSVVCVVVDDGHHDGDLGDPLVVLLSLDPFPCPCQLVDSTSSRVSVCLSVVVDDLVSDPVCVVDVSSVVNNVVVCCRRVSDDDPPPPD

Organism: NCBI:txid2358